Protein AF-A0A2P4T7W4-F1 (afdb_monomer)

Nearest PDB structures (foldseek):
  5oen-assembly1_B  TM=4.695E-01  e=1.947E-02  Mus musculus
  3nkx-assembly1_B  TM=3.590E-01  e=3.556E-01  Homo sapiens
  5m35-assembly1_B  TM=3.253E-01  e=5.672E-01  Homo sapiens
  8a1g-assembly1_C  TM=2.755E-01  e=5.279E+00  Homo sapiens

pLDDT: mean 84.87, std 16.45, range [44.62, 98.62]

Mean predicted aligned error: 8.22 Å

InterPro domains:
  IPR010439 MUN domain [PF06292] (2-143)
  IPR010439 MUN domain [PF06292] (144-184)
  IPR033227 Calcium-dependent secretion activator [PTHR12166] (1-184)

Organism: Bambusicola thoracicus (NCBI:txid9083)

Secondary structure (DSSP, 8-state):
-HHHHHHHHHTS-SSTT----HHHHHHHHHHHHHHHHHHHHHTT--STTHHHHHHHHHHHHHHHHHHHHHHHHHHHHHHHHHHHHHGGGSTTSHHHHHHHHHHHHHTTTS----TTHHHHHHHHHHHHHHHHHHHHH-S-HHHHHHHHHHHHHHHHHHHHHHHHTTTTSPPPHHHHHHHHHH--

Solvent-accessible surface area (backbone atoms only — not comparable to full-atom values): 10454 Å² total; per-residue (Å²): 110,66,67,61,51,51,58,54,57,69,76,48,66,65,46,53,83,40,70,78,53,68,65,57,35,50,56,49,38,55,48,52,51,49,39,60,52,51,60,55,56,61,76,74,60,97,59,89,60,56,65,60,52,56,53,50,48,50,54,41,52,50,50,52,51,51,53,42,51,55,51,36,52,53,54,42,50,26,50,51,52,52,51,57,60,46,57,48,45,37,82,92,35,72,56,47,58,50,50,65,59,50,52,69,63,42,63,77,80,46,92,64,76,74,90,59,65,63,63,35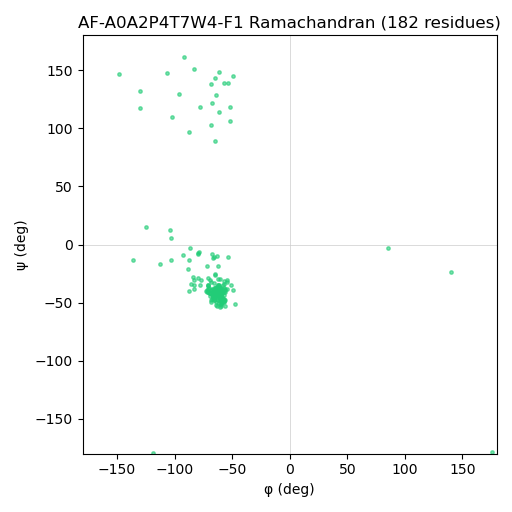,52,40,44,49,49,25,52,52,53,42,51,52,52,47,66,74,56,40,84,57,61,72,58,52,54,52,39,49,52,52,35,51,53,53,45,51,51,52,51,49,51,61,48,60,80,36,71,93,49,74,80,38,72,66,47,53,57,34,50,60,59,66,76,105

Foldseek 3Di:
DLVVLLVVLVPFDLALPTADDLVLLVVLQVLVVVLVVLVVVLVPDPDPCNVVSVVVNVVSVVSSVVSLVSVLVSLLSHLVVLLVVQCCCWPPHPVVVVCVPVVVVPVVPDPPDPPAPVSLVSSVSSVVNRLVCNVVRHDDVVSSVVSVVSNLVSSVVVVVVSVVVDVVTDRDPRSVVSVVSNND

Structure (mmCIF, N/CA/C/O backbone):
data_AF-A0A2P4T7W4-F1
#
_entry.id   AF-A0A2P4T7W4-F1
#
loop_
_atom_site.group_PDB
_atom_site.id
_atom_site.type_symbol
_atom_site.label_atom_id
_atom_site.label_alt_id
_atom_site.label_comp_id
_atom_site.label_asym_id
_atom_site.label_entity_id
_atom_site.label_seq_id
_atom_site.pdbx_PDB_ins_code
_atom_site.Cartn_x
_atom_site.Cartn_y
_atom_site.Cartn_z
_atom_site.occupancy
_atom_site.B_iso_or_equiv
_atom_site.auth_seq_id
_atom_site.auth_comp_id
_atom_site.auth_asym_id
_atom_site.auth_atom_id
_atom_site.pdbx_PDB_model_num
ATOM 1 N N . THR A 1 1 ? -14.752 -9.783 12.654 1.00 80.75 1 THR A N 1
ATOM 2 C CA . THR A 1 1 ? -14.550 -8.632 11.743 1.00 80.75 1 THR A CA 1
ATOM 3 C C . THR A 1 1 ? -13.356 -8.798 10.813 1.00 80.75 1 THR A C 1
ATOM 5 O O . THR A 1 1 ? -13.558 -8.725 9.607 1.00 80.75 1 THR A O 1
ATOM 8 N N . ARG A 1 2 ? -12.151 -9.113 11.316 1.00 90.00 2 ARG A N 1
ATOM 9 C CA . ARG A 1 2 ? -10.930 -9.305 10.501 1.00 90.00 2 ARG A CA 1
ATOM 10 C C . ARG A 1 2 ? -11.086 -10.205 9.269 1.00 90.00 2 ARG A C 1
ATOM 12 O O . ARG A 1 2 ? -10.744 -9.796 8.170 1.00 90.00 2 ARG A O 1
ATOM 19 N N . ILE A 1 3 ? -11.641 -11.409 9.428 1.00 91.38 3 ILE A N 1
ATOM 20 C CA . ILE A 1 3 ? -11.805 -12.360 8.310 1.00 91.38 3 ILE A CA 1
ATOM 21 C C . ILE A 1 3 ? -12.684 -11.759 7.201 1.00 91.38 3 ILE A C 1
ATOM 23 O O . ILE A 1 3 ? -12.376 -11.878 6.020 1.00 91.38 3 ILE A O 1
ATOM 27 N N . ALA A 1 4 ? -13.761 -11.060 7.570 1.00 91.25 4 ALA A N 1
ATOM 28 C CA . ALA A 1 4 ? -14.630 -10.396 6.601 1.00 91.25 4 ALA A CA 1
ATOM 29 C C . ALA A 1 4 ? -13.908 -9.247 5.876 1.00 91.25 4 ALA A C 1
ATOM 31 O O . ALA A 1 4 ? -14.099 -9.073 4.671 1.00 91.25 4 ALA A O 1
ATOM 32 N N . PHE A 1 5 ? -13.062 -8.500 6.591 1.00 93.56 5 PHE A N 1
ATOM 33 C CA . PHE A 1 5 ? -12.204 -7.462 6.021 1.00 93.56 5 PHE A CA 1
ATOM 34 C C . PHE A 1 5 ? -11.226 -8.047 4.994 1.00 93.56 5 PHE A C 1
ATOM 36 O O . PHE A 1 5 ? -11.181 -7.590 3.852 1.00 93.56 5 PHE A O 1
ATOM 43 N N . GLU A 1 6 ? -10.520 -9.116 5.365 1.00 94.12 6 GLU A N 1
ATOM 44 C CA . GLU A 1 6 ? -9.570 -9.822 4.504 1.00 94.12 6 GLU A CA 1
ATOM 45 C C . GLU A 1 6 ? -10.241 -10.363 3.234 1.00 94.12 6 GLU A C 1
ATOM 47 O O . GLU A 1 6 ? -9.829 -10.040 2.118 1.00 94.12 6 GLU A O 1
ATOM 52 N N . VAL A 1 7 ? -11.338 -11.113 3.385 1.00 94.31 7 VAL A N 1
ATOM 53 C CA . VAL A 1 7 ? -12.110 -11.663 2.258 1.00 94.31 7 VAL A CA 1
ATOM 54 C C . VAL A 1 7 ? -12.586 -10.552 1.324 1.00 94.31 7 VAL A C 1
ATOM 56 O O . VAL A 1 7 ? -12.608 -10.721 0.102 1.00 94.31 7 VAL A O 1
ATOM 59 N N . LYS A 1 8 ? -12.972 -9.397 1.874 1.00 93.12 8 LYS A N 1
ATOM 60 C CA . LYS A 1 8 ? -13.424 -8.271 1.061 1.00 93.12 8 LYS A CA 1
ATOM 61 C C . LYS A 1 8 ? -12.275 -7.628 0.291 1.00 93.12 8 LYS A C 1
ATOM 63 O O . LYS A 1 8 ? -12.454 -7.347 -0.892 1.00 93.12 8 LYS A O 1
ATOM 68 N N . LEU A 1 9 ? -11.097 -7.472 0.896 1.00 93.62 9 LEU A N 1
ATOM 69 C CA . LEU A 1 9 ? -9.898 -7.002 0.194 1.00 93.62 9 LEU A CA 1
ATOM 70 C C . LEU A 1 9 ? -9.454 -7.962 -0.914 1.00 93.62 9 LEU A C 1
ATOM 72 O O . LEU A 1 9 ? -9.087 -7.513 -2.003 1.00 93.62 9 LEU A O 1
ATOM 76 N N . GLN A 1 10 ? -9.533 -9.274 -0.694 1.00 92.62 10 GLN A N 1
ATOM 77 C CA . GLN A 1 10 ? -9.136 -10.269 -1.696 1.00 92.62 10 GLN A CA 1
ATOM 78 C C . GLN A 1 10 ? -9.972 -10.199 -2.984 1.00 92.62 10 GLN A C 1
ATOM 80 O O . GLN A 1 10 ? -9.448 -10.477 -4.061 1.00 92.62 10 GLN A O 1
ATOM 85 N N . LYS A 1 11 ? -11.240 -9.774 -2.894 1.00 92.81 11 LYS A N 1
ATOM 86 C CA . LYS A 1 11 ? -12.166 -9.642 -4.037 1.00 92.81 11 LYS A CA 1
ATOM 87 C C . LYS A 1 11 ? -11.961 -8.379 -4.881 1.00 92.81 11 LYS A C 1
ATOM 89 O O . LYS A 1 11 ? -12.612 -8.222 -5.908 1.00 92.81 11 LYS A O 1
ATOM 94 N N . THR A 1 12 ? -11.103 -7.461 -4.446 1.00 93.94 12 THR A N 1
ATOM 95 C CA . THR A 1 12 ? -10.848 -6.196 -5.154 1.00 93.94 12 THR A CA 1
ATOM 96 C C . THR A 1 12 ? -9.679 -6.309 -6.135 1.00 93.94 12 THR A C 1
ATOM 98 O O . THR A 1 12 ? -8.816 -7.181 -5.991 1.00 93.94 12 THR A O 1
ATOM 101 N N . SER A 1 13 ? -9.609 -5.379 -7.093 1.00 93.06 13 SER A N 1
ATOM 102 C CA . SER A 1 13 ? -8.523 -5.272 -8.080 1.00 93.06 13 SER A CA 1
ATOM 103 C C . SER A 1 13 ? -7.128 -5.316 -7.442 1.00 93.06 13 SER A C 1
ATOM 105 O O . SER A 1 13 ? -6.934 -4.835 -6.327 1.00 93.06 13 SER A O 1
ATOM 107 N N . ARG A 1 14 ? -6.155 -5.924 -8.129 1.00 93.81 14 ARG A N 1
ATOM 108 C CA . ARG A 1 14 ? -4.732 -5.965 -7.726 1.00 93.81 14 ARG A CA 1
ATOM 109 C C . ARG A 1 14 ? -3.868 -4.996 -8.545 1.00 93.81 14 ARG A C 1
ATOM 111 O O . ARG A 1 14 ? -2.647 -5.092 -8.514 1.00 93.81 14 ARG A O 1
ATOM 118 N N . SER A 1 15 ? -4.493 -4.088 -9.286 1.00 95.19 15 SER A N 1
ATOM 119 C CA . SER A 1 15 ? -3.831 -3.084 -10.120 1.00 95.19 15 SER A CA 1
ATOM 120 C C . SER A 1 15 ? -4.176 -1.659 -9.672 1.00 95.19 15 SER A C 1
ATOM 122 O O . SER A 1 15 ? -4.882 -1.446 -8.690 1.00 95.19 15 SER A O 1
ATOM 124 N N . THR A 1 16 ? -3.634 -0.661 -10.369 1.00 96.50 16 THR A N 1
ATOM 125 C CA . THR A 1 16 ? -3.738 0.775 -10.041 1.00 96.50 16 THR A CA 1
ATOM 126 C C . THR A 1 16 ? -5.155 1.358 -10.191 1.00 96.50 16 THR A C 1
ATOM 128 O O . THR A 1 16 ? -5.433 2.488 -9.794 1.00 96.50 16 THR A O 1
ATOM 131 N N . ASP A 1 17 ? -6.093 0.600 -10.749 1.00 94.94 17 ASP A N 1
ATOM 132 C CA . ASP A 1 17 ? -7.528 0.896 -10.728 1.00 94.94 17 ASP A CA 1
ATOM 133 C C . ASP A 1 17 ? -8.196 0.532 -9.391 1.00 94.94 17 ASP A C 1
ATOM 135 O O . ASP A 1 17 ? -9.353 0.887 -9.184 1.00 94.94 17 ASP A O 1
ATOM 139 N N . PHE A 1 18 ? -7.487 -0.121 -8.459 1.00 97.06 18 PHE A N 1
ATOM 140 C CA . PHE A 1 18 ? -7.997 -0.385 -7.116 1.00 97.06 18 PHE A CA 1
ATOM 141 C C . PHE A 1 18 ? -8.480 0.905 -6.438 1.00 97.06 18 PHE A C 1
ATOM 143 O O . PHE A 1 18 ? -7.851 1.965 -6.512 1.00 97.06 18 PHE A O 1
ATOM 150 N N . ARG A 1 19 ? -9.611 0.793 -5.744 1.00 96.56 19 ARG A N 1
ATOM 151 C CA . ARG A 1 19 ? -10.218 1.851 -4.938 1.00 96.56 19 ARG A CA 1
ATOM 152 C C . ARG A 1 19 ? -10.531 1.273 -3.569 1.00 96.56 19 ARG A C 1
ATOM 154 O O . ARG A 1 19 ? -11.112 0.188 -3.502 1.00 96.56 19 ARG A O 1
ATOM 161 N N . VAL A 1 20 ? -10.154 1.981 -2.502 1.00 97.50 20 VAL A N 1
ATOM 162 C CA . VAL A 1 20 ? -10.458 1.568 -1.125 1.00 97.50 20 VAL A CA 1
ATOM 163 C C . VAL A 1 20 ? -11.984 1.520 -0.971 1.00 97.50 20 VAL A C 1
ATOM 165 O O . VAL A 1 20 ? -12.637 2.557 -1.085 1.00 97.50 20 VAL A O 1
ATOM 168 N N . PRO A 1 21 ? -12.599 0.342 -0.752 1.00 96.12 21 PRO A N 1
ATOM 169 C CA . PRO A 1 21 ? -14.049 0.265 -0.634 1.00 96.12 21 PRO A CA 1
ATOM 170 C C . PRO A 1 21 ? -14.526 0.959 0.644 1.00 96.12 21 PRO A C 1
ATOM 172 O O . PRO A 1 21 ? -13.984 0.689 1.711 1.00 96.12 21 PRO A O 1
ATOM 175 N N . GLN A 1 22 ? -15.616 1.729 0.585 1.00 95.06 22 GLN A N 1
ATOM 176 C CA . GLN A 1 22 ? -16.199 2.394 1.765 1.00 95.06 22 GLN A CA 1
ATOM 177 C C . GLN A 1 22 ? -16.390 1.443 2.954 1.00 95.06 22 GLN A C 1
ATOM 179 O O . GLN A 1 22 ? -16.130 1.783 4.101 1.00 95.06 22 GLN A O 1
ATOM 184 N N . SER A 1 23 ? -16.808 0.209 2.681 1.00 93.88 23 SER A N 1
ATOM 185 C CA . SER A 1 23 ? -17.003 -0.801 3.719 1.00 93.88 23 SER A CA 1
ATOM 186 C C . SER A 1 23 ? -15.725 -1.233 4.437 1.00 93.88 23 SER A C 1
ATOM 188 O O . SER A 1 23 ? -15.821 -1.713 5.556 1.00 93.88 23 SER A O 1
ATOM 190 N N . ILE A 1 24 ? -14.557 -1.130 3.792 1.00 95.44 24 ILE A N 1
ATOM 191 C CA . ILE A 1 24 ? -13.260 -1.388 4.436 1.00 95.44 24 ILE A CA 1
ATOM 192 C C . ILE A 1 24 ? -13.025 -0.306 5.494 1.00 95.44 24 ILE A C 1
ATOM 194 O O . ILE A 1 24 ? -12.743 -0.650 6.638 1.00 95.44 24 ILE A O 1
ATOM 198 N N . CYS A 1 25 ? -13.269 0.966 5.158 1.00 96.50 25 CYS A N 1
ATOM 199 C CA . CYS A 1 25 ? -13.222 2.079 6.112 1.00 96.50 25 CYS A CA 1
ATOM 200 C C . CYS A 1 25 ? -14.250 1.906 7.240 1.00 96.50 25 CYS A C 1
ATOM 202 O O . CYS A 1 25 ? -13.907 2.032 8.407 1.00 96.50 25 CYS A O 1
ATOM 204 N N . THR A 1 26 ? -15.493 1.527 6.921 1.00 95.94 26 THR A N 1
ATOM 205 C CA . THR A 1 26 ? -16.523 1.273 7.942 1.00 95.94 26 THR A CA 1
ATOM 206 C C . THR A 1 26 ? -16.127 0.144 8.893 1.00 95.94 26 THR A C 1
ATOM 208 O O . THR A 1 26 ? -16.266 0.294 10.099 1.00 95.94 26 THR A O 1
ATOM 211 N N . MET A 1 27 ? -15.616 -0.981 8.378 1.00 94.88 27 MET A N 1
ATOM 212 C CA . MET A 1 27 ? -15.133 -2.078 9.227 1.00 94.88 27 MET A CA 1
ATOM 213 C C . MET A 1 27 ? -13.989 -1.624 10.135 1.00 94.88 27 MET A C 1
ATOM 215 O O . MET A 1 27 ? -13.929 -2.058 11.280 1.00 94.88 27 MET A O 1
ATOM 219 N N . PHE A 1 28 ? -13.101 -0.765 9.627 1.00 93.75 28 PHE A N 1
ATOM 220 C CA . PHE A 1 28 ? -12.007 -0.183 10.396 1.00 93.75 28 PHE A CA 1
ATOM 221 C C . PHE A 1 28 ? -12.529 0.691 11.541 1.00 93.75 28 PHE A C 1
ATOM 223 O O . PHE A 1 28 ? -12.210 0.426 12.696 1.00 93.75 28 PHE A O 1
ATOM 230 N N . ASN A 1 29 ? -13.411 1.648 11.239 1.00 94.88 29 ASN A N 1
ATOM 231 C CA . ASN A 1 29 ? -14.006 2.532 12.244 1.00 94.88 29 ASN A CA 1
ATOM 232 C C . ASN A 1 29 ? -14.765 1.753 13.315 1.00 94.88 29 ASN A C 1
ATOM 234 O O . ASN A 1 29 ? -14.586 2.032 14.486 1.00 94.88 29 ASN A O 1
ATOM 238 N N . VAL A 1 30 ? -15.525 0.715 12.950 1.00 94.25 30 VAL A N 1
ATOM 239 C CA . VAL A 1 30 ? -16.230 -0.125 13.936 1.00 94.25 30 VAL A CA 1
ATOM 240 C C . VAL A 1 30 ? -15.266 -0.752 14.948 1.00 94.25 30 VAL A C 1
ATOM 242 O O . VAL A 1 30 ? -15.586 -0.823 16.131 1.00 94.25 30 VAL A O 1
ATOM 245 N N . MET A 1 31 ? -14.088 -1.209 14.510 1.00 91.75 31 MET A N 1
ATOM 246 C CA . MET A 1 31 ? -13.093 -1.774 15.429 1.00 91.75 31 MET A CA 1
ATOM 247 C C . MET A 1 31 ? -12.468 -0.705 16.326 1.00 91.75 31 MET A C 1
ATOM 249 O O . MET A 1 31 ? -12.220 -0.944 17.503 1.00 91.75 31 MET A O 1
ATOM 253 N N . VAL A 1 32 ? -12.234 0.477 15.772 1.00 88.81 32 VAL A N 1
ATOM 254 C CA . VAL A 1 32 ? -11.669 1.615 16.491 1.00 88.81 32 VAL A CA 1
ATOM 255 C C . VAL A 1 32 ? -12.655 2.183 17.521 1.00 88.81 32 VAL A C 1
ATOM 257 O O . VAL A 1 32 ? -12.287 2.390 18.676 1.00 88.81 32 VAL A O 1
ATOM 260 N N . ASP A 1 33 ? -13.924 2.333 17.149 1.00 90.25 33 ASP A N 1
ATOM 261 C CA . ASP A 1 33 ? -15.005 2.765 18.035 1.00 90.25 33 ASP A CA 1
ATOM 262 C C . ASP A 1 33 ? -15.205 1.759 19.177 1.00 90.25 33 ASP A C 1
ATOM 264 O O . ASP A 1 33 ? -15.404 2.153 20.327 1.00 90.25 33 ASP A O 1
ATOM 268 N N . ALA A 1 34 ? -15.092 0.455 18.889 1.00 88.19 34 ALA A N 1
ATOM 269 C CA . ALA A 1 34 ? -15.152 -0.587 19.912 1.00 88.19 34 ALA A CA 1
ATOM 270 C C . ALA A 1 34 ? -14.045 -0.421 20.967 1.00 88.19 34 ALA A C 1
ATOM 272 O O . ALA A 1 34 ? -14.309 -0.610 22.154 1.00 88.19 34 ALA A O 1
ATOM 273 N N . LYS A 1 35 ? -12.836 -0.001 20.564 1.00 83.00 35 LYS A N 1
ATOM 274 C CA . LYS A 1 35 ? -11.742 0.315 21.497 1.00 83.00 35 LYS A CA 1
ATOM 275 C C . LYS A 1 35 ? -12.103 1.498 22.391 1.00 83.00 35 LYS A C 1
ATOM 277 O O . LYS A 1 35 ? -12.026 1.392 23.611 1.00 83.00 35 LYS A O 1
ATOM 282 N N . ALA A 1 36 ? -12.536 2.609 21.792 1.00 82.38 36 ALA A N 1
ATOM 283 C CA . ALA A 1 36 ? -12.892 3.819 22.533 1.00 82.38 36 ALA A CA 1
ATOM 284 C C . ALA A 1 36 ? -14.022 3.563 23.547 1.00 82.38 36 ALA A C 1
ATOM 286 O O . ALA A 1 36 ? -13.995 4.070 24.671 1.00 82.38 36 ALA A O 1
ATOM 287 N N . GLN A 1 37 ? -15.004 2.739 23.171 1.00 82.81 37 GLN A N 1
ATOM 288 C CA . GLN A 1 37 ? -16.099 2.340 24.053 1.00 82.81 37 GLN A CA 1
ATOM 289 C C . GLN A 1 37 ? -15.635 1.410 25.177 1.00 82.81 37 GLN A C 1
ATOM 291 O O . GLN A 1 37 ? -16.042 1.607 26.322 1.00 82.81 37 GLN A O 1
ATOM 296 N N . SER A 1 38 ? -14.766 0.443 24.876 1.00 78.44 38 SER A N 1
ATOM 297 C CA . SER A 1 38 ? -14.215 -0.484 25.869 1.00 78.44 38 SER A CA 1
ATOM 298 C C . SER A 1 38 ? -13.425 0.261 26.953 1.00 78.44 38 SER A C 1
ATOM 300 O O . SER A 1 38 ? -13.722 0.113 28.136 1.00 78.44 38 SER A O 1
ATOM 302 N N . THR A 1 39 ? -12.548 1.199 26.573 1.00 71.75 39 THR A N 1
ATOM 303 C CA . THR A 1 39 ? -11.796 2.027 27.535 1.00 71.75 39 THR A CA 1
ATOM 304 C C . THR A 1 39 ? -12.702 2.899 28.416 1.00 71.75 39 THR A C 1
ATOM 306 O O . THR A 1 39 ? -12.413 3.109 29.595 1.00 71.75 39 THR A O 1
ATOM 309 N N . LYS A 1 40 ? -13.825 3.404 27.882 1.00 71.25 40 LYS A N 1
ATOM 310 C CA . LYS A 1 40 ? -14.790 4.196 28.664 1.00 71.25 40 LYS A CA 1
ATOM 311 C C . LYS A 1 40 ? -15.481 3.356 29.742 1.00 71.25 40 LYS A C 1
ATOM 313 O O . LYS A 1 40 ? -15.629 3.838 30.864 1.00 71.25 40 LYS A O 1
ATOM 318 N N . LEU A 1 41 ? -15.862 2.117 29.424 1.00 66.12 41 LEU A N 1
ATOM 319 C CA . LEU A 1 41 ? -16.456 1.182 30.388 1.00 66.12 41 LEU A CA 1
ATOM 320 C C . LEU A 1 41 ? -15.485 0.865 31.540 1.00 66.12 41 LEU A C 1
ATOM 322 O O . LEU A 1 41 ? -15.900 0.891 32.695 1.00 66.12 41 LEU A O 1
ATOM 326 N N . CYS A 1 42 ? -14.183 0.722 31.260 1.00 59.97 42 CYS A N 1
ATOM 327 C CA . CYS A 1 42 ? -13.147 0.498 32.282 1.00 59.97 42 CYS A CA 1
ATOM 328 C C . CYS A 1 42 ? -13.087 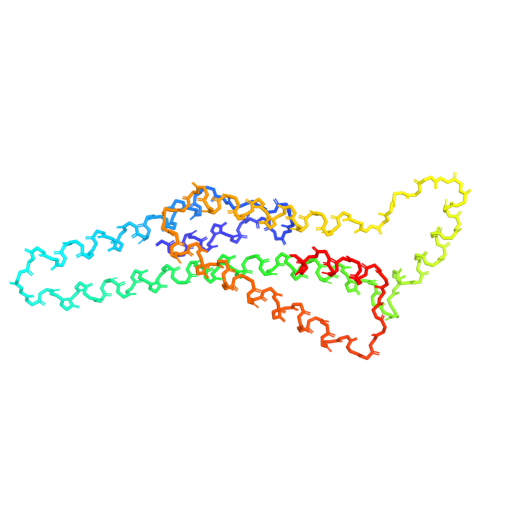1.595 33.358 1.00 59.97 42 CYS A C 1
ATOM 330 O O . CYS A 1 42 ? -12.727 1.329 34.499 1.00 59.97 42 CYS A O 1
ATOM 332 N N . SER A 1 43 ? -13.410 2.843 33.005 1.00 59.53 43 SER A N 1
ATOM 333 C CA . SER A 1 43 ? -13.337 3.984 33.931 1.00 59.53 43 SER A CA 1
ATOM 334 C C . SER A 1 43 ? -14.519 4.098 34.901 1.00 59.53 43 SER A C 1
ATOM 336 O O . SER A 1 43 ? -14.487 4.939 35.799 1.00 59.53 43 SER A O 1
ATOM 338 N N . MET A 1 44 ? -15.564 3.283 34.723 1.00 60.97 44 MET A N 1
ATOM 339 C CA . MET A 1 44 ? -16.819 3.406 35.469 1.00 60.97 44 MET A CA 1
ATOM 340 C C . MET A 1 44 ? -16.976 2.367 36.592 1.00 60.97 44 MET A C 1
ATOM 342 O O . MET A 1 44 ? -17.836 2.559 37.450 1.00 60.97 44 MET A O 1
ATOM 346 N N . GLU A 1 45 ? -16.153 1.312 36.650 1.00 57.03 45 GLU A N 1
ATOM 347 C CA . GLU A 1 45 ? -16.406 0.153 37.523 1.00 57.03 45 GLU A CA 1
ATOM 348 C C . GLU A 1 45 ? -15.188 -0.233 38.378 1.0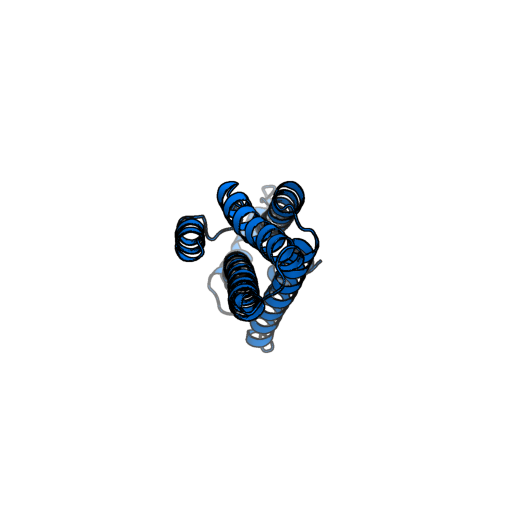0 57.03 45 GLU A C 1
ATOM 350 O O . GLU A 1 45 ? -14.145 -0.622 37.870 1.00 57.03 45 GLU A O 1
ATOM 355 N N . MET A 1 46 ? -15.307 -0.148 39.710 1.00 52.69 46 MET A N 1
ATOM 356 C CA . MET A 1 46 ? -14.259 -0.540 40.664 1.00 52.69 46 MET A CA 1
ATOM 357 C C . MET A 1 46 ? -14.350 -2.037 41.031 1.00 52.69 46 MET A C 1
ATOM 359 O O . MET A 1 46 ? -15.095 -2.403 41.936 1.00 52.69 46 MET A O 1
ATOM 363 N N . GLY A 1 47 ? -13.569 -2.912 40.376 1.00 64.38 47 GLY A N 1
ATOM 364 C CA . GLY A 1 47 ? -13.513 -4.348 40.719 1.00 64.38 47 GLY A CA 1
ATOM 365 C C . GLY A 1 47 ? -12.644 -5.240 39.811 1.00 64.38 47 GLY A C 1
ATOM 366 O O . GLY A 1 47 ? -12.022 -4.757 38.868 1.00 64.38 47 GLY A O 1
ATOM 367 N N . GLN A 1 48 ? -12.615 -6.556 40.100 1.00 55.56 48 GLN A N 1
ATOM 368 C CA . GLN A 1 48 ? -11.837 -7.625 39.423 1.00 55.56 48 GLN A CA 1
ATOM 369 C C . GLN A 1 48 ? -12.033 -7.725 37.889 1.00 55.56 48 GLN A C 1
ATOM 371 O O . GLN A 1 48 ? -11.261 -8.411 37.219 1.00 55.56 48 GLN A O 1
ATOM 376 N N . GLU A 1 49 ? -13.017 -7.030 37.316 1.00 54.22 49 GLU A N 1
ATOM 377 C CA . GLU A 1 49 ? -13.314 -7.009 35.875 1.00 54.22 49 GLU A CA 1
ATOM 378 C C . GLU A 1 49 ? -12.275 -6.242 35.037 1.00 54.22 49 GLU A C 1
ATOM 380 O O . GLU A 1 49 ? -12.123 -6.529 33.848 1.00 54.22 49 GLU A O 1
ATOM 385 N N . HIS A 1 50 ? -11.458 -5.373 35.649 1.00 59.59 50 HIS A N 1
ATOM 386 C CA . HIS A 1 50 ? -10.377 -4.641 34.966 1.00 59.59 50 HIS A CA 1
ATOM 387 C C . HIS A 1 50 ? -9.434 -5.548 34.151 1.00 59.59 50 HIS A C 1
ATOM 389 O O . HIS A 1 50 ? -8.959 -5.153 33.086 1.00 59.59 50 HIS A O 1
ATOM 395 N N . GLN A 1 51 ? -9.169 -6.776 34.619 1.00 59.06 51 GLN A N 1
ATOM 396 C CA . GLN A 1 51 ? -8.278 -7.711 33.924 1.00 59.06 51 GLN A CA 1
ATOM 397 C C . GLN A 1 51 ? -8.892 -8.259 32.622 1.00 59.06 51 GLN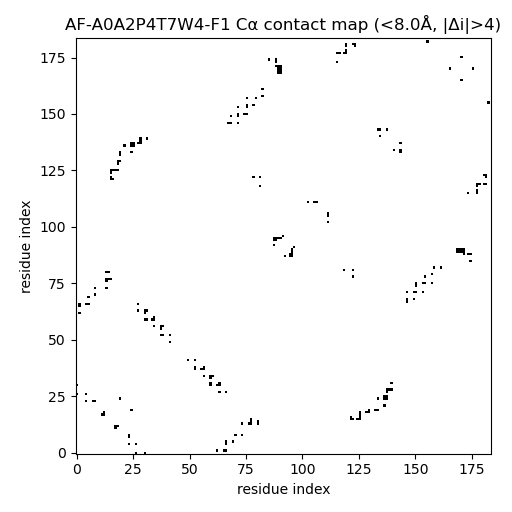 A C 1
ATOM 399 O O . GLN A 1 51 ? -8.174 -8.456 31.641 1.00 59.06 51 GLN A O 1
ATOM 404 N N . TYR A 1 52 ? -10.210 -8.483 32.585 1.00 58.12 52 TYR A N 1
ATOM 405 C CA . TYR A 1 52 ? -10.907 -8.931 31.376 1.00 58.12 52 TYR A CA 1
ATOM 406 C C . TYR A 1 52 ? -11.004 -7.810 30.343 1.00 58.12 52 TYR A C 1
ATOM 408 O O . TYR A 1 52 ? -10.788 -8.056 29.156 1.00 58.12 52 TYR A O 1
ATOM 416 N N . HIS A 1 53 ? -11.246 -6.579 30.792 1.00 64.06 53 HIS A N 1
ATOM 417 C CA . HIS A 1 53 ? -11.306 -5.429 29.898 1.00 64.06 53 HIS A CA 1
ATOM 418 C C . HIS A 1 53 ? -9.945 -5.068 29.291 1.00 64.06 53 HIS A C 1
ATOM 420 O O . HIS A 1 53 ? -9.872 -4.842 28.086 1.00 64.06 53 HIS A O 1
ATOM 426 N N . SER A 1 54 ? -8.852 -5.146 30.063 1.00 73.19 54 SER A N 1
ATOM 427 C CA . SER A 1 54 ? -7.488 -4.984 29.526 1.00 73.19 54 SER A CA 1
ATOM 428 C C . SER A 1 54 ? -7.193 -5.980 28.398 1.00 73.19 54 SER A C 1
ATOM 430 O O . SER A 1 54 ? -6.575 -5.629 27.397 1.00 73.19 54 SER A O 1
ATOM 432 N N . LYS A 1 55 ? -7.679 -7.221 28.523 1.00 78.31 55 LYS A N 1
ATOM 433 C CA . LYS A 1 55 ? -7.507 -8.258 27.498 1.00 78.31 55 LYS A CA 1
ATOM 434 C C . LYS A 1 55 ? -8.350 -7.992 26.246 1.00 78.31 55 LYS A C 1
ATOM 436 O O . LYS A 1 55 ? -7.917 -8.305 25.142 1.00 78.31 55 LYS A O 1
ATOM 441 N N . ILE A 1 56 ? -9.550 -7.431 26.396 1.00 82.50 56 ILE A N 1
ATOM 442 C CA . ILE A 1 56 ? -10.397 -7.036 25.261 1.00 82.50 56 ILE A CA 1
ATOM 443 C C . ILE A 1 56 ? -9.756 -5.868 24.502 1.00 82.50 56 ILE A C 1
ATOM 445 O O . ILE A 1 56 ? -9.693 -5.914 23.275 1.00 82.50 56 ILE A O 1
ATOM 449 N N . ASP A 1 57 ? -9.226 -4.874 25.215 1.00 82.50 57 ASP A N 1
ATOM 450 C CA . ASP A 1 57 ? -8.537 -3.727 24.616 1.00 82.50 57 ASP A CA 1
ATOM 451 C C . ASP A 1 57 ? -7.307 -4.161 23.807 1.00 82.50 57 ASP A C 1
ATOM 453 O O . ASP A 1 57 ? -7.123 -3.712 22.672 1.00 82.50 57 ASP A O 1
ATOM 457 N N . GLU A 1 58 ? -6.504 -5.086 24.345 1.00 86.94 58 GLU A N 1
ATOM 458 C CA . GLU A 1 58 ? -5.370 -5.688 23.634 1.00 86.94 58 GLU A CA 1
ATOM 459 C C . GLU A 1 58 ? -5.814 -6.415 22.358 1.00 86.94 58 GLU A C 1
ATOM 461 O O . GLU A 1 58 ? -5.256 -6.169 21.288 1.00 86.94 58 GLU A O 1
ATOM 466 N N . LEU A 1 59 ? -6.862 -7.244 22.433 1.00 88.81 59 LEU A N 1
ATOM 467 C CA . LEU A 1 59 ? -7.382 -7.980 21.274 1.00 88.81 59 LEU A CA 1
ATOM 468 C C . LEU A 1 59 ? -7.943 -7.053 20.186 1.00 88.81 59 LEU A C 1
ATOM 470 O O . LEU A 1 59 ? -7.788 -7.327 18.990 1.00 88.81 59 LEU A O 1
ATOM 474 N N . ILE A 1 60 ? -8.605 -5.958 20.569 1.00 88.25 60 ILE A N 1
ATOM 475 C CA . ILE A 1 60 ? -9.108 -4.961 19.617 1.00 88.25 60 ILE A CA 1
ATOM 476 C C . ILE A 1 60 ? -7.935 -4.238 18.952 1.00 88.25 60 ILE A C 1
ATOM 478 O O . ILE A 1 60 ? -7.912 -4.124 17.725 1.00 88.25 60 ILE A O 1
ATOM 482 N N . GLU A 1 61 ? -6.946 -3.798 19.732 1.00 90.75 61 GLU A N 1
ATOM 483 C CA . GLU A 1 61 ? -5.740 -3.148 19.216 1.00 90.75 61 GLU A CA 1
ATOM 484 C C . GLU A 1 61 ? -4.976 -4.067 18.252 1.00 90.75 61 GLU A C 1
ATOM 486 O O . GLU A 1 61 ? -4.591 -3.636 17.166 1.00 90.75 61 GLU A O 1
ATOM 491 N N . GLU A 1 62 ? -4.788 -5.342 18.597 1.00 93.50 62 GLU A N 1
ATOM 492 C CA . GLU A 1 62 ? -4.189 -6.340 17.702 1.00 93.50 62 GLU A CA 1
ATOM 493 C C . GLU A 1 62 ? -5.001 -6.515 16.419 1.00 93.50 62 GLU A C 1
ATOM 495 O O . GLU A 1 62 ? -4.440 -6.493 15.324 1.00 93.50 62 GLU A O 1
ATOM 500 N N . THR A 1 63 ? -6.329 -6.584 16.521 1.00 93.94 63 THR A N 1
ATOM 501 C CA . THR A 1 63 ? -7.193 -6.709 15.341 1.00 93.94 63 THR A CA 1
ATOM 502 C C . THR A 1 63 ? -7.066 -5.497 14.413 1.00 93.94 63 THR A C 1
ATOM 504 O O . THR A 1 63 ? -7.002 -5.660 13.192 1.00 93.94 63 THR A O 1
ATOM 507 N N . VAL A 1 64 ? -7.009 -4.277 14.961 1.00 93.69 64 VAL A N 1
ATOM 508 C CA . VAL A 1 64 ? -6.809 -3.054 14.167 1.00 93.69 64 VAL A CA 1
ATOM 509 C C . VAL A 1 64 ? -5.431 -3.066 13.502 1.00 93.69 64 VAL A C 1
ATOM 511 O O . VAL A 1 64 ? -5.335 -2.785 12.306 1.00 93.69 64 VAL A O 1
ATOM 514 N N . LYS A 1 65 ? -4.374 -3.464 14.226 1.00 95.56 65 LYS A N 1
ATOM 515 C CA . LYS A 1 65 ? -3.024 -3.636 13.657 1.00 95.56 65 LYS A CA 1
ATOM 516 C C . LYS A 1 65 ? -3.029 -4.603 12.478 1.00 95.56 65 LYS A C 1
ATOM 518 O O . LYS A 1 65 ? -2.502 -4.269 11.422 1.00 95.56 65 LYS A O 1
ATOM 523 N N . GLU A 1 66 ? -3.660 -5.762 12.627 1.00 96.69 66 GLU A N 1
ATOM 524 C CA . GLU A 1 66 ? -3.755 -6.757 11.558 1.00 96.69 66 GLU A CA 1
ATOM 525 C C . GLU A 1 66 ? -4.535 -6.227 10.346 1.00 96.69 66 GLU A C 1
ATOM 527 O O . GLU A 1 66 ? -4.155 -6.482 9.204 1.00 96.69 66 GLU A O 1
ATOM 532 N N . MET A 1 67 ? -5.598 -5.445 10.560 1.00 96.88 67 MET A N 1
ATOM 533 C CA . MET A 1 67 ? -6.335 -4.797 9.469 1.00 96.88 67 MET A CA 1
ATOM 534 C C . MET A 1 67 ? -5.479 -3.770 8.719 1.00 96.88 67 MET A C 1
ATOM 536 O O . MET A 1 67 ? -5.538 -3.730 7.487 1.00 96.88 67 MET A O 1
ATOM 540 N N . ILE A 1 68 ? -4.649 -2.991 9.427 1.00 97.56 68 ILE A N 1
ATOM 541 C CA . ILE A 1 68 ? -3.646 -2.113 8.802 1.00 97.56 68 ILE A CA 1
ATOM 542 C C . ILE A 1 68 ? -2.684 -2.956 7.964 1.00 97.56 68 ILE A C 1
ATOM 544 O O . ILE A 1 68 ? -2.518 -2.682 6.778 1.00 97.56 68 ILE A O 1
ATOM 548 N N . THR A 1 69 ? -2.105 -4.013 8.538 1.00 98.12 69 THR A N 1
ATOM 549 C CA . THR A 1 69 ? -1.153 -4.888 7.839 1.00 98.12 69 THR A CA 1
ATOM 550 C C . THR A 1 69 ? -1.751 -5.487 6.565 1.00 98.12 69 THR A C 1
ATOM 552 O O . THR A 1 69 ? -1.105 -5.472 5.520 1.00 98.12 69 THR A O 1
ATOM 555 N N . LEU A 1 70 ? -3.001 -5.957 6.606 1.00 98.12 70 LEU A N 1
ATOM 556 C CA . LEU A 1 70 ? -3.693 -6.506 5.436 1.00 98.12 70 LEU A CA 1
ATOM 557 C C . LEU A 1 70 ? -3.918 -5.458 4.336 1.00 98.12 70 LEU A C 1
ATOM 559 O O . LEU A 1 70 ? -3.781 -5.762 3.149 1.00 98.12 70 LEU A O 1
ATOM 563 N N . LEU A 1 71 ? -4.264 -4.226 4.713 1.00 98.06 71 LEU A N 1
ATOM 564 C CA . LEU A 1 71 ? -4.477 -3.144 3.755 1.00 98.06 71 LEU A CA 1
ATOM 565 C C . LEU A 1 71 ? -3.153 -2.644 3.158 1.00 98.06 71 LEU A C 1
ATOM 567 O O . LEU A 1 71 ? -3.064 -2.447 1.947 1.00 98.06 71 LEU A O 1
ATOM 571 N N . VAL A 1 72 ? -2.103 -2.533 3.973 1.00 98.62 72 VAL A N 1
ATOM 572 C CA . VAL A 1 72 ? -0.741 -2.232 3.511 1.00 98.62 72 VAL A CA 1
ATOM 573 C C . VAL A 1 72 ? -0.254 -3.311 2.545 1.00 98.62 72 VAL A C 1
ATOM 575 O O . VAL A 1 72 ? 0.197 -2.981 1.451 1.00 98.62 72 VAL A O 1
ATOM 578 N N . ALA A 1 73 ? -0.421 -4.594 2.881 1.00 98.31 73 ALA A N 1
ATOM 579 C CA . ALA A 1 73 ? -0.059 -5.702 1.999 1.00 98.31 73 ALA A CA 1
ATOM 580 C C . ALA A 1 73 ? -0.785 -5.612 0.648 1.00 98.31 73 ALA A C 1
ATOM 582 O O . ALA A 1 73 ? -0.176 -5.798 -0.406 1.00 98.31 73 ALA A O 1
ATOM 583 N N . LYS A 1 74 ? -2.072 -5.240 0.655 1.00 98.19 74 LYS A N 1
ATOM 584 C CA . LYS A 1 74 ? -2.838 -5.006 -0.574 1.00 98.19 74 LYS A CA 1
ATOM 585 C C . LYS A 1 74 ? -2.224 -3.903 -1.440 1.00 98.19 74 LYS A C 1
ATOM 587 O O . LYS A 1 74 ? -2.149 -4.069 -2.658 1.00 98.19 74 LYS A O 1
ATOM 592 N N . PHE A 1 75 ? -1.806 -2.791 -0.838 1.00 98.56 75 PHE A N 1
ATOM 593 C CA . PHE A 1 75 ? -1.166 -1.693 -1.562 1.00 98.56 75 PHE A CA 1
ATOM 594 C C . PHE A 1 75 ? 0.211 -2.073 -2.103 1.00 98.56 75 PHE A C 1
ATOM 596 O O . PHE A 1 75 ? 0.537 -1.736 -3.242 1.00 98.56 75 PHE A O 1
ATOM 603 N N . VAL A 1 76 ? 0.984 -2.830 -1.327 1.00 98.38 76 VAL A N 1
ATOM 604 C CA . VAL A 1 76 ? 2.286 -3.353 -1.749 1.00 98.38 76 VAL A CA 1
ATOM 605 C C . VAL A 1 76 ? 2.140 -4.268 -2.965 1.00 98.38 76 VAL A C 1
ATOM 607 O O . VAL A 1 76 ? 2.858 -4.076 -3.940 1.00 98.38 76 VAL A O 1
ATOM 610 N N . THR A 1 77 ? 1.145 -5.162 -3.000 1.00 98.25 77 THR A N 1
ATOM 611 C CA . THR A 1 77 ? 0.880 -6.003 -4.185 1.00 98.25 77 THR A CA 1
ATOM 612 C C . THR A 1 77 ? 0.636 -5.184 -5.459 1.00 98.25 77 THR A C 1
ATOM 614 O O . THR A 1 77 ? 1.012 -5.597 -6.557 1.00 98.25 77 THR A O 1
ATOM 617 N N . ILE A 1 78 ? 0.018 -4.005 -5.342 1.00 98.44 78 ILE A N 1
ATOM 618 C CA . ILE A 1 78 ? -0.205 -3.116 -6.491 1.00 98.44 78 ILE A CA 1
ATOM 619 C C . ILE A 1 78 ? 1.126 -2.522 -6.977 1.00 98.44 78 ILE A C 1
ATOM 621 O O . ILE A 1 78 ? 1.364 -2.473 -8.187 1.00 98.44 78 ILE A O 1
ATOM 625 N N . LEU A 1 79 ? 2.007 -2.112 -6.057 1.00 98.38 79 LEU A N 1
ATOM 626 C CA . LEU A 1 79 ? 3.358 -1.642 -6.378 1.00 98.38 79 LEU A CA 1
ATOM 627 C C . LEU A 1 79 ? 4.208 -2.747 -7.016 1.00 98.38 79 LEU A C 1
ATOM 629 O O . LEU A 1 79 ? 4.832 -2.514 -8.048 1.00 98.38 79 LEU A O 1
ATOM 633 N N . GLU A 1 80 ? 4.182 -3.962 -6.473 1.00 97.94 80 GLU A N 1
ATOM 634 C CA . GLU A 1 80 ? 4.847 -5.128 -7.068 1.00 97.94 80 GLU A CA 1
ATOM 635 C C . GLU A 1 80 ? 4.371 -5.363 -8.507 1.00 97.94 80 GLU A C 1
ATOM 637 O O . GLU A 1 80 ? 5.178 -5.601 -9.404 1.00 97.94 80 GLU A O 1
ATOM 642 N N . GLY A 1 81 ? 3.069 -5.202 -8.773 1.00 97.06 81 GLY A N 1
ATOM 643 C CA . GLY A 1 81 ? 2.515 -5.260 -10.126 1.00 97.06 81 GLY A CA 1
ATOM 644 C C . GLY A 1 81 ? 3.060 -4.174 -11.065 1.00 97.06 81 GLY A C 1
ATOM 645 O O . GLY A 1 81 ? 3.260 -4.429 -12.256 1.00 97.06 81 GLY A O 1
ATOM 646 N N . VAL A 1 82 ? 3.333 -2.969 -10.555 1.00 96.31 82 VAL A N 1
ATOM 647 C CA . VAL A 1 82 ? 3.998 -1.891 -11.309 1.00 96.31 82 VAL A CA 1
ATOM 648 C C . VAL A 1 82 ? 5.453 -2.254 -11.604 1.00 96.31 82 VAL A C 1
ATOM 650 O O . VAL A 1 82 ? 5.883 -2.178 -12.756 1.00 96.31 82 VAL A O 1
ATOM 653 N N . LEU A 1 83 ? 6.195 -2.716 -10.601 1.00 96.38 83 LEU A N 1
ATOM 654 C CA . LEU A 1 83 ? 7.595 -3.120 -10.742 1.00 96.38 83 LEU A CA 1
ATOM 655 C C . LEU A 1 83 ? 7.757 -4.328 -11.682 1.00 96.38 83 LEU A C 1
ATOM 657 O O . LEU A 1 83 ? 8.664 -4.360 -12.516 1.00 96.38 83 LEU A O 1
ATOM 661 N N . ALA A 1 84 ? 6.820 -5.276 -11.663 1.00 94.38 84 ALA A N 1
ATOM 662 C CA . ALA A 1 84 ? 6.779 -6.392 -12.606 1.00 94.38 84 ALA A CA 1
ATOM 663 C C . ALA A 1 84 ? 6.603 -5.921 -14.062 1.00 94.38 84 ALA A C 1
ATOM 665 O O . ALA A 1 84 ? 7.216 -6.474 -14.977 1.00 94.38 84 ALA A O 1
ATOM 666 N N . LYS A 1 85 ? 5.812 -4.863 -14.307 1.00 91.75 85 LYS A N 1
ATOM 667 C CA . LYS A 1 85 ? 5.720 -4.239 -15.642 1.00 91.75 85 LYS A CA 1
ATOM 668 C C . LYS A 1 85 ? 7.043 -3.590 -16.046 1.00 91.75 85 LYS A C 1
ATOM 670 O O . LYS A 1 85 ? 7.436 -3.720 -17.203 1.00 91.75 85 LYS A O 1
ATOM 675 N N . LEU A 1 86 ? 7.734 -2.932 -15.112 1.00 91.38 86 LEU A N 1
ATOM 676 C CA . LEU A 1 86 ? 9.051 -2.338 -15.361 1.00 91.38 86 LEU A CA 1
ATOM 677 C C . LEU A 1 86 ? 10.125 -3.386 -15.650 1.00 91.38 86 LEU A C 1
ATOM 679 O O . LEU A 1 86 ? 10.990 -3.143 -16.483 1.00 91.38 86 LEU A O 1
ATOM 683 N N . SER A 1 87 ? 10.035 -4.563 -15.037 1.00 91.88 87 SER A N 1
ATOM 684 C CA . SER A 1 87 ? 10.983 -5.674 -15.234 1.00 91.88 87 SER A CA 1
ATOM 685 C C . SER A 1 87 ? 10.997 -6.194 -16.681 1.00 91.88 87 SER A C 1
ATOM 687 O O . SER A 1 87 ? 11.955 -6.804 -17.134 1.00 91.88 87 SER A O 1
ATOM 689 N N . ARG A 1 88 ? 9.960 -5.891 -17.477 1.00 87.12 88 ARG A N 1
ATOM 690 C CA . ARG A 1 88 ? 9.940 -6.191 -18.922 1.00 87.12 88 ARG A CA 1
ATOM 691 C C . ARG A 1 88 ? 10.964 -5.388 -19.726 1.00 87.12 88 ARG A C 1
ATOM 693 O O . ARG A 1 88 ? 11.130 -5.665 -20.903 1.00 87.12 88 ARG A O 1
ATOM 700 N N . TYR A 1 89 ? 11.582 -4.377 -19.123 1.00 86.56 89 TYR A N 1
ATOM 701 C CA . TYR A 1 89 ? 12.607 -3.540 -19.741 1.00 86.56 89 TYR A CA 1
ATOM 702 C C . TYR A 1 89 ? 14.019 -3.907 -19.268 1.00 86.56 89 TYR A C 1
ATOM 704 O O . TYR A 1 89 ? 14.958 -3.208 -19.642 1.00 86.56 89 TYR A O 1
ATOM 712 N N . ASP A 1 90 ? 14.164 -4.971 -18.470 1.00 87.62 90 ASP A N 1
ATOM 713 C CA . ASP A 1 90 ? 15.470 -5.482 -18.056 1.00 87.62 90 ASP A CA 1
ATOM 714 C C . ASP A 1 90 ? 16.275 -5.935 -19.287 1.00 87.62 90 ASP A C 1
ATOM 716 O O . ASP A 1 90 ? 15.715 -6.383 -20.301 1.00 87.62 90 ASP A O 1
ATOM 720 N N . GLU A 1 91 ? 17.597 -5.796 -19.211 1.00 77.38 91 GLU A N 1
ATOM 721 C CA . GLU A 1 91 ? 18.509 -6.193 -20.284 1.00 77.38 91 GLU A CA 1
ATOM 722 C C . GLU A 1 91 ? 18.340 -7.683 -20.630 1.00 77.38 91 GLU A C 1
ATOM 724 O O . GLU A 1 91 ? 18.148 -8.529 -19.759 1.00 77.38 91 GLU A O 1
ATOM 729 N N . GLY A 1 92 ? 18.361 -8.019 -21.924 1.00 72.12 92 GLY A N 1
ATOM 730 C CA . GLY A 1 92 ? 18.175 -9.398 -22.401 1.00 72.12 92 GLY A CA 1
ATOM 731 C C . GLY A 1 92 ? 16.715 -9.843 -22.579 1.00 72.12 92 GLY A C 1
ATOM 732 O O . GLY A 1 92 ? 16.467 -10.934 -23.090 1.00 72.12 92 GLY A O 1
ATOM 733 N N . THR A 1 93 ? 1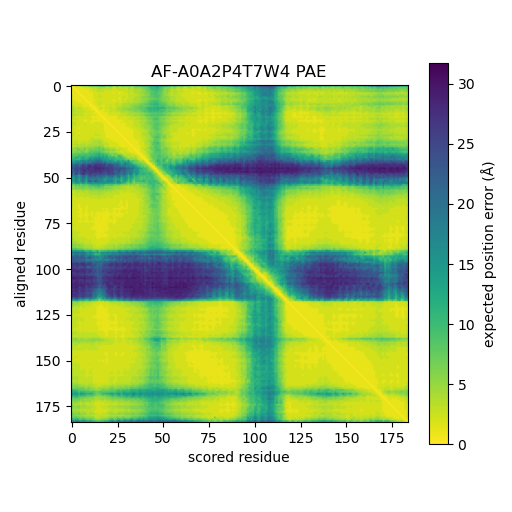5.730 -9.005 -22.240 1.00 73.31 93 THR A N 1
ATOM 734 C CA . THR A 1 93 ? 14.307 -9.287 -22.506 1.00 73.31 93 THR A CA 1
ATOM 735 C C . THR A 1 93 ? 13.894 -8.914 -23.938 1.00 73.31 93 THR A C 1
ATOM 737 O O . THR A 1 93 ? 14.415 -7.968 -24.527 1.00 73.31 93 THR A O 1
ATOM 740 N N . LEU A 1 94 ? 12.897 -9.603 -24.510 1.00 60.62 94 LEU A N 1
ATOM 741 C CA . LEU A 1 94 ? 12.397 -9.327 -25.871 1.00 60.62 94 LEU A CA 1
ATOM 742 C C . LEU A 1 94 ? 11.893 -7.881 -26.051 1.00 60.62 94 LEU A C 1
ATOM 744 O O . LEU A 1 94 ? 12.064 -7.279 -27.105 1.00 60.62 94 LEU A O 1
ATOM 748 N N . PHE A 1 95 ? 11.284 -7.281 -25.027 1.00 60.25 95 PHE A N 1
ATOM 749 C CA . PHE A 1 95 ? 10.783 -5.905 -25.127 1.00 60.25 95 PHE A CA 1
ATOM 750 C C . PHE A 1 95 ? 11.908 -4.863 -25.164 1.00 60.25 95 PHE A C 1
ATOM 752 O O . PHE A 1 95 ? 11.739 -3.829 -25.819 1.00 60.25 95 PHE A O 1
ATOM 759 N N . SER A 1 96 ? 13.062 -5.149 -24.547 1.00 57.91 96 SER A N 1
ATOM 760 C CA . SER A 1 96 ? 14.256 -4.304 -24.675 1.00 57.91 96 SER A CA 1
ATOM 761 C C . SER A 1 96 ? 14.738 -4.213 -26.135 1.00 57.91 96 SER A C 1
ATOM 763 O O . SER A 1 96 ? 15.143 -3.142 -26.590 1.00 57.91 96 SER A O 1
ATOM 765 N N . SER A 1 97 ? 14.600 -5.294 -26.917 1.00 52.31 97 SER A N 1
ATOM 766 C CA . SER A 1 97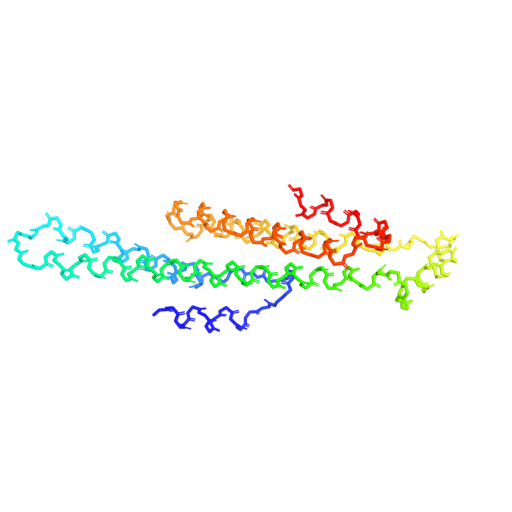 ? 15.030 -5.345 -28.320 1.00 52.31 97 SER A CA 1
ATOM 767 C C . SER A 1 97 ? 13.982 -4.809 -29.309 1.00 52.31 97 SER A C 1
ATOM 769 O O . SER A 1 97 ? 14.352 -4.145 -30.282 1.00 52.31 97 SER A O 1
ATOM 771 N N . PHE A 1 98 ? 12.678 -4.992 -29.051 1.00 50.72 98 PHE A N 1
ATOM 772 C CA . PHE A 1 98 ? 11.604 -4.510 -29.938 1.00 50.72 98 PHE A CA 1
ATOM 773 C C . PHE A 1 98 ? 11.426 -2.984 -29.949 1.00 50.72 98 PHE A C 1
ATOM 775 O O . PHE A 1 98 ? 11.191 -2.408 -31.018 1.00 50.72 98 PHE A O 1
ATOM 782 N N . LEU A 1 99 ? 11.555 -2.303 -28.804 1.00 50.91 99 LEU A N 1
ATOM 783 C CA . LEU A 1 99 ? 11.408 -0.840 -28.746 1.00 50.91 99 LEU A CA 1
ATOM 784 C C . LEU A 1 99 ? 12.555 -0.112 -29.455 1.00 50.91 99 LEU A C 1
ATOM 786 O O . LEU A 1 99 ? 12.328 0.937 -30.056 1.00 50.91 99 LEU A O 1
ATOM 790 N N . SER A 1 100 ? 13.759 -0.689 -29.471 1.00 49.19 100 SER A N 1
ATOM 791 C CA . SER A 1 100 ? 14.904 -0.121 -30.196 1.00 49.19 100 SER A CA 1
ATOM 792 C C . SER A 1 100 ? 14.648 -0.024 -31.711 1.00 49.19 100 SER A C 1
ATOM 794 O O . SER A 1 100 ? 15.016 0.973 -32.338 1.00 49.19 100 SER A O 1
ATOM 796 N N . PHE A 1 101 ? 13.945 -1.006 -32.293 1.00 45.00 101 PHE A N 1
ATOM 797 C CA . PHE A 1 101 ? 13.630 -1.041 -33.728 1.00 45.00 101 PHE A CA 1
ATOM 798 C C . PHE A 1 101 ? 12.337 -0.299 -34.107 1.00 45.00 101 PHE A C 1
ATOM 800 O O . PHE A 1 101 ? 12.315 0.407 -35.114 1.00 45.00 101 PHE A O 1
ATOM 807 N N . THR A 1 102 ? 11.266 -0.400 -33.312 1.00 51.41 102 THR A N 1
ATOM 808 C CA . THR A 1 102 ? 9.961 0.210 -33.660 1.00 51.41 102 THR A CA 1
ATOM 809 C C . THR A 1 102 ? 9.855 1.696 -33.305 1.00 51.41 102 THR A C 1
ATOM 811 O O . THR A 1 102 ? 9.277 2.463 -34.077 1.00 51.41 102 THR A O 1
ATOM 814 N N . VAL A 1 103 ? 10.470 2.160 -32.209 1.00 52.72 103 VAL A N 1
ATOM 815 C CA . VAL A 1 103 ? 10.417 3.584 -31.808 1.00 52.72 103 VAL A CA 1
ATOM 816 C C . VAL A 1 103 ? 11.236 4.469 -32.756 1.00 52.72 103 VAL A C 1
ATOM 818 O O . VAL A 1 103 ? 10.824 5.589 -33.072 1.00 52.72 103 VAL A O 1
ATOM 821 N N . LYS A 1 104 ? 12.364 3.969 -33.280 1.00 52.25 104 LYS A N 1
ATOM 822 C CA . LYS A 1 104 ? 13.183 4.704 -34.262 1.00 52.25 104 LYS A CA 1
ATOM 823 C C . LYS A 1 104 ? 12.502 4.862 -35.625 1.00 52.25 104 LYS A C 1
ATOM 825 O O . LYS A 1 104 ? 12.717 5.874 -36.281 1.00 52.25 104 LYS A O 1
ATOM 830 N N . ALA A 1 105 ? 11.680 3.900 -36.045 1.00 54.09 105 ALA A N 1
ATOM 831 C CA . ALA A 1 105 ? 10.978 3.969 -37.326 1.00 54.09 105 ALA A CA 1
ATOM 832 C C . ALA A 1 105 ? 9.685 4.804 -37.251 1.00 54.09 105 ALA A C 1
ATOM 834 O O . ALA A 1 105 ? 9.387 5.558 -38.175 1.00 54.09 105 ALA A O 1
ATOM 835 N N . ALA A 1 106 ? 8.940 4.712 -36.143 1.00 50.69 106 ALA A N 1
ATOM 836 C CA . ALA A 1 106 ? 7.639 5.369 -35.998 1.00 50.69 106 ALA A CA 1
ATOM 837 C C . ALA A 1 106 ? 7.723 6.851 -35.576 1.00 50.69 106 ALA A C 1
ATOM 839 O O . ALA A 1 106 ? 6.895 7.651 -36.007 1.00 50.69 106 ALA A O 1
ATOM 840 N N . SER A 1 107 ? 8.747 7.252 -34.807 1.00 52.69 107 SER A N 1
ATOM 841 C CA . SER A 1 107 ? 8.920 8.651 -34.354 1.00 52.69 107 SER A CA 1
ATOM 842 C C . SER A 1 107 ? 9.202 9.660 -35.474 1.00 52.69 107 SER A C 1
ATOM 844 O O . SER A 1 107 ? 9.150 10.864 -35.243 1.00 52.69 107 SER A O 1
ATOM 846 N N . LYS A 1 108 ? 9.489 9.189 -36.694 1.00 53.53 108 LYS A N 1
ATOM 847 C CA . LYS A 1 108 ? 9.763 10.040 -37.857 1.00 53.53 108 LYS A CA 1
ATOM 848 C C . LYS A 1 108 ? 8.495 10.450 -38.625 1.00 53.53 108 LYS A C 1
ATOM 850 O O . LYS A 1 108 ? 8.575 11.352 -39.453 1.00 53.53 108 LYS A O 1
ATOM 855 N N . TYR A 1 109 ? 7.346 9.812 -38.365 1.00 51.97 109 TYR A N 1
ATOM 856 C CA . TYR A 1 109 ? 6.146 9.970 -39.203 1.00 51.97 109 TYR A CA 1
ATOM 857 C C . TYR A 1 109 ? 4.824 10.154 -38.441 1.00 51.97 109 TYR A C 1
ATOM 859 O O . TYR A 1 109 ? 3.844 10.555 -39.063 1.00 51.97 109 TYR A O 1
ATOM 867 N N . VAL A 1 110 ? 4.770 9.902 -37.127 1.00 45.06 110 VAL A N 1
ATOM 868 C CA . VAL A 1 110 ? 3.566 10.099 -36.297 1.00 45.06 110 VAL A CA 1
ATOM 869 C C . VAL A 1 110 ? 3.986 10.499 -34.878 1.00 45.06 110 VAL A C 1
ATOM 871 O O . VAL A 1 110 ? 5.015 10.030 -34.392 1.00 45.06 110 VAL A O 1
ATOM 874 N N . ASP A 1 111 ? 3.194 11.335 -34.202 1.00 48.62 111 ASP A N 1
ATOM 875 C CA . ASP A 1 111 ? 3.334 11.613 -32.767 1.00 48.62 111 ASP A CA 1
ATOM 876 C C . ASP A 1 111 ? 3.031 10.317 -31.990 1.00 48.62 111 ASP A C 1
ATOM 878 O O . ASP A 1 111 ? 1.882 9.974 -31.702 1.00 48.62 111 ASP A O 1
ATOM 882 N N . VAL A 1 112 ? 4.065 9.503 -31.763 1.00 47.75 112 VAL A N 1
ATOM 883 C CA . VAL A 1 112 ? 3.936 8.211 -31.082 1.00 47.75 112 VAL A CA 1
ATOM 884 C C . VAL A 1 112 ? 3.559 8.494 -29.625 1.00 47.75 112 VAL A C 1
ATOM 886 O O . VAL A 1 112 ? 4.339 9.163 -28.935 1.00 47.75 112 VAL A O 1
ATOM 889 N N . PRO A 1 113 ? 2.418 7.986 -29.111 1.00 44.62 113 PRO A N 1
ATOM 890 C CA . PRO A 1 113 ? 2.082 8.101 -27.697 1.00 44.62 113 PRO A CA 1
ATOM 891 C C . PRO A 1 113 ? 3.272 7.599 -26.892 1.00 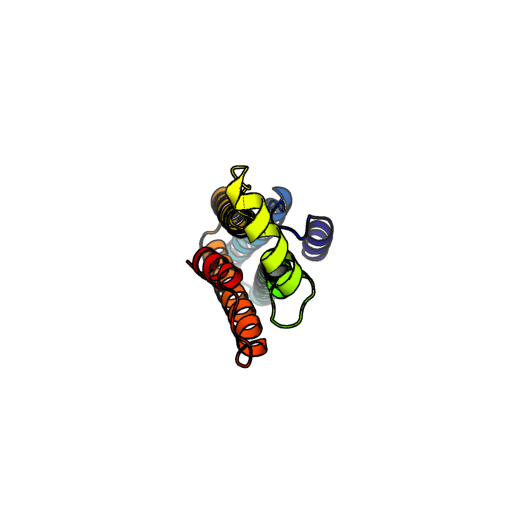44.62 113 PRO A C 1
ATOM 893 O O . PRO A 1 113 ? 3.669 6.450 -27.074 1.00 44.62 113 PRO A O 1
ATOM 896 N N . LYS A 1 114 ? 3.883 8.463 -26.067 1.00 49.38 114 LYS A N 1
ATOM 897 C CA . LYS A 1 114 ? 5.083 8.123 -25.286 1.00 49.38 114 LYS A CA 1
ATOM 898 C C . LYS A 1 114 ? 4.796 6.828 -24.521 1.00 49.38 114 LYS A C 1
ATOM 900 O O . LYS A 1 114 ? 4.044 6.895 -23.544 1.00 49.38 114 LYS A O 1
ATOM 905 N N . PRO A 1 115 ? 5.359 5.669 -24.919 1.00 49.53 115 PRO A N 1
ATOM 906 C CA . PRO A 1 115 ? 5.072 4.423 -24.236 1.00 49.53 115 PRO A CA 1
ATOM 907 C C . PRO A 1 115 ? 5.711 4.555 -22.859 1.00 49.53 115 PRO A C 1
ATOM 909 O O . PRO A 1 115 ? 6.936 4.529 -22.747 1.00 49.53 115 PRO A O 1
ATOM 912 N N . GLY A 1 116 ? 4.902 4.813 -21.828 1.00 54.16 116 GLY A N 1
ATOM 913 C CA . GLY A 1 116 ? 5.364 4.655 -20.461 1.00 54.16 116 GLY A CA 1
ATOM 914 C C . GLY A 1 116 ? 4.976 5.671 -19.381 1.00 54.16 116 GLY A C 1
ATOM 915 O O . GLY A 1 116 ? 4.988 5.283 -18.215 1.00 54.16 116 GLY A O 1
ATOM 916 N N . MET A 1 117 ? 4.616 6.930 -19.660 1.00 59.72 117 MET A N 1
ATOM 917 C CA . MET A 1 117 ? 4.253 7.833 -18.537 1.00 59.72 117 MET A CA 1
ATOM 918 C C . MET A 1 117 ? 2.981 7.386 -17.794 1.00 59.72 117 MET A C 1
ATOM 920 O O . MET A 1 117 ? 2.867 7.607 -16.592 1.00 59.72 117 MET A O 1
ATOM 924 N N . ASP A 1 118 ? 2.107 6.653 -18.485 1.00 80.50 118 ASP A N 1
ATOM 925 C CA . ASP A 1 118 ? 0.850 6.117 -17.957 1.00 80.50 118 ASP A CA 1
ATOM 926 C C . ASP A 1 118 ? 1.031 5.246 -16.698 1.00 80.50 118 ASP A C 1
ATOM 928 O O . ASP A 1 118 ? 0.285 5.378 -15.736 1.00 80.50 118 ASP A O 1
ATOM 932 N N . VAL A 1 119 ? 2.076 4.410 -16.623 1.00 89.31 119 VAL A N 1
ATOM 933 C CA . VAL A 1 119 ? 2.256 3.505 -15.469 1.00 89.31 119 VAL A CA 1
ATOM 934 C C . VAL A 1 119 ? 2.541 4.279 -14.179 1.00 89.31 119 VAL A C 1
ATOM 936 O O . VAL A 1 119 ? 1.954 3.981 -13.137 1.00 89.31 119 VAL A O 1
ATOM 939 N N . ALA A 1 120 ? 3.425 5.278 -14.250 1.00 91.50 120 ALA A N 1
ATOM 940 C CA . ALA A 1 120 ? 3.743 6.127 -13.108 1.00 91.50 120 ALA A CA 1
ATOM 941 C C . ALA A 1 120 ? 2.524 6.959 -12.692 1.00 91.50 120 ALA A C 1
ATOM 943 O O . ALA A 1 120 ? 2.204 7.040 -11.509 1.00 91.50 120 ALA A O 1
ATOM 944 N N . ASP A 1 121 ? 1.823 7.543 -13.667 1.00 92.69 121 ASP A N 1
ATOM 945 C CA . ASP A 1 121 ? 0.649 8.380 -13.423 1.00 92.69 121 ASP A CA 1
ATOM 946 C C . ASP A 1 121 ? -0.513 7.593 -12.819 1.00 92.69 121 ASP A C 1
ATOM 948 O O . ASP A 1 121 ? -1.144 8.055 -11.863 1.00 92.69 121 ASP A O 1
ATOM 952 N N . ALA A 1 122 ? -0.748 6.373 -13.299 1.00 94.94 122 ALA A N 1
ATOM 953 C CA . ALA A 1 122 ? -1.749 5.478 -12.744 1.00 94.94 122 ALA A CA 1
ATOM 954 C C . ALA A 1 122 ? -1.417 5.083 -11.297 1.00 94.94 122 ALA A C 1
ATOM 956 O O . ALA A 1 122 ? -2.305 5.101 -10.445 1.00 94.94 122 ALA A O 1
ATOM 957 N N . TYR A 1 123 ? -0.149 4.774 -10.993 1.00 96.56 123 TYR A N 1
ATOM 958 C CA . TYR A 1 123 ? 0.270 4.447 -9.628 1.00 96.56 123 TYR A CA 1
ATOM 959 C C . TYR A 1 123 ? 0.143 5.645 -8.683 1.00 96.56 123 TYR A C 1
ATOM 961 O O . TYR A 1 123 ? -0.463 5.527 -7.623 1.00 96.56 123 TYR A O 1
ATOM 969 N N . VAL A 1 124 ? 0.628 6.821 -9.090 1.00 96.25 124 VAL A N 1
ATOM 970 C CA . VAL A 1 124 ? 0.508 8.055 -8.298 1.00 96.25 124 VAL A CA 1
ATOM 971 C C . VAL A 1 124 ? -0.962 8.412 -8.052 1.00 96.25 124 VAL A C 1
ATOM 973 O O . VAL A 1 124 ? -1.330 8.802 -6.945 1.00 96.25 124 VAL A O 1
ATOM 976 N N . THR A 1 125 ? -1.823 8.243 -9.058 1.00 96.38 125 THR A N 1
ATOM 977 C CA . THR A 1 125 ? -3.273 8.447 -8.913 1.00 96.38 125 THR A CA 1
ATOM 978 C C . THR A 1 125 ? -3.881 7.463 -7.916 1.00 96.38 125 THR A C 1
ATOM 980 O O . THR A 1 125 ? -4.671 7.872 -7.068 1.00 96.38 125 THR A O 1
ATOM 983 N N . PHE A 1 126 ? -3.494 6.185 -7.973 1.00 97.81 126 PHE A N 1
ATOM 984 C CA . PHE A 1 126 ? -3.902 5.177 -6.992 1.00 97.81 126 PHE A CA 1
ATOM 985 C C . PHE A 1 126 ? -3.492 5.566 -5.567 1.00 97.81 126 PHE A C 1
ATOM 987 O O . PHE A 1 126 ? -4.328 5.499 -4.663 1.00 97.81 126 PHE A O 1
ATOM 994 N N . VAL A 1 127 ? -2.239 5.994 -5.376 1.00 98.12 127 VAL A N 1
ATOM 995 C CA . VAL A 1 127 ? -1.725 6.394 -4.061 1.00 98.12 127 VAL A CA 1
ATOM 996 C C . VAL A 1 127 ? -2.539 7.560 -3.514 1.00 98.12 127 VAL A C 1
ATOM 998 O O . VAL A 1 127 ? -3.111 7.438 -2.433 1.00 98.12 127 VAL A O 1
ATOM 1001 N N . ARG A 1 128 ? -2.665 8.648 -4.287 1.00 97.31 128 ARG A N 1
ATOM 1002 C CA . ARG A 1 128 ? -3.424 9.844 -3.886 1.00 97.31 128 ARG A CA 1
ATOM 1003 C C . ARG A 1 128 ? -4.859 9.503 -3.525 1.00 97.31 128 ARG A C 1
ATOM 1005 O O . ARG A 1 128 ? -5.285 9.766 -2.411 1.00 97.31 128 ARG A O 1
ATOM 1012 N N . HIS A 1 129 ? -5.564 8.820 -4.422 1.00 97.75 129 HIS A N 1
ATOM 1013 C CA . HIS A 1 129 ? -6.962 8.484 -4.190 1.00 97.75 129 HIS A CA 1
ATOM 1014 C C . HIS A 1 129 ? -7.156 7.598 -2.952 1.00 97.75 129 HIS A C 1
ATOM 1016 O O . HIS A 1 129 ? -8.106 7.785 -2.197 1.00 97.75 129 HIS A O 1
ATOM 1022 N N . SER A 1 130 ? -6.261 6.634 -2.724 1.00 98.31 130 SER A N 1
ATOM 1023 C CA . SER A 1 130 ? -6.343 5.774 -1.540 1.00 98.31 130 SER A CA 1
ATOM 1024 C C . SER A 1 130 ? -6.094 6.564 -0.260 1.00 98.31 130 SER A C 1
ATOM 1026 O O . SER A 1 130 ? -6.809 6.364 0.718 1.00 98.31 130 SER A O 1
ATOM 1028 N N . GLN A 1 131 ? -5.122 7.480 -0.268 1.00 97.94 131 GLN A N 1
ATOM 1029 C CA . GLN A 1 131 ? -4.878 8.354 0.872 1.00 97.94 131 GLN A CA 1
ATOM 1030 C C . GLN A 1 131 ? -6.060 9.292 1.141 1.00 97.94 131 GLN A C 1
ATOM 1032 O O . GLN A 1 131 ? -6.452 9.437 2.294 1.00 97.94 131 GLN A O 1
ATOM 1037 N N . ASP A 1 132 ? -6.643 9.887 0.098 1.00 97.94 132 ASP A N 1
ATOM 1038 C CA . ASP A 1 132 ? -7.790 10.791 0.217 1.00 97.94 132 ASP A CA 1
ATOM 1039 C C . ASP A 1 132 ? -8.990 10.075 0.844 1.00 97.94 132 ASP A C 1
ATOM 1041 O O . ASP A 1 132 ? -9.570 10.568 1.806 1.00 97.94 132 ASP A O 1
ATOM 1045 N N . VAL A 1 133 ? -9.321 8.869 0.366 1.00 97.94 133 VAL A N 1
ATOM 1046 C CA . VAL A 1 133 ? -10.413 8.067 0.939 1.00 97.94 133 VAL A CA 1
ATOM 1047 C C . VAL A 1 133 ? -10.128 7.688 2.390 1.00 97.94 133 VAL A C 1
ATOM 1049 O O . VAL A 1 133 ? -11.034 7.734 3.217 1.00 97.94 133 VAL A O 1
ATOM 1052 N N . LEU A 1 134 ? -8.893 7.300 2.719 1.00 97.81 134 LEU A N 1
ATOM 1053 C CA . LEU A 1 134 ? -8.548 6.913 4.087 1.00 97.81 134 LEU A CA 1
ATOM 1054 C C . LEU A 1 134 ? -8.625 8.100 5.051 1.00 97.81 134 LEU A C 1
ATOM 1056 O O . LEU A 1 134 ? -9.221 7.943 6.111 1.00 97.81 134 LEU A O 1
ATOM 1060 N N . ARG A 1 135 ? -8.121 9.277 4.663 1.00 97.19 135 ARG A N 1
ATOM 1061 C CA . ARG A 1 135 ? -8.228 10.512 5.460 1.00 97.19 135 ARG A CA 1
ATOM 1062 C C . ARG A 1 135 ? -9.668 10.995 5.619 1.00 97.19 135 ARG A C 1
ATOM 1064 O O . ARG A 1 135 ? -10.030 11.492 6.672 1.00 97.19 135 ARG A O 1
ATOM 1071 N N . ASP A 1 136 ? -10.487 10.854 4.579 1.00 97.12 136 ASP A N 1
ATOM 1072 C CA . ASP A 1 136 ? -11.882 11.307 4.604 1.00 97.12 136 ASP A CA 1
ATOM 1073 C C . ASP A 1 136 ? -12.804 10.360 5.390 1.00 97.12 136 ASP A C 1
ATOM 1075 O O . ASP A 1 136 ? -13.818 10.786 5.941 1.00 97.12 136 ASP A O 1
ATOM 1079 N N . LYS A 1 137 ? -12.504 9.053 5.407 1.00 96.44 137 LYS A N 1
ATOM 1080 C CA . LYS A 1 137 ? -13.434 8.029 5.912 1.00 96.44 137 LYS A CA 1
ATO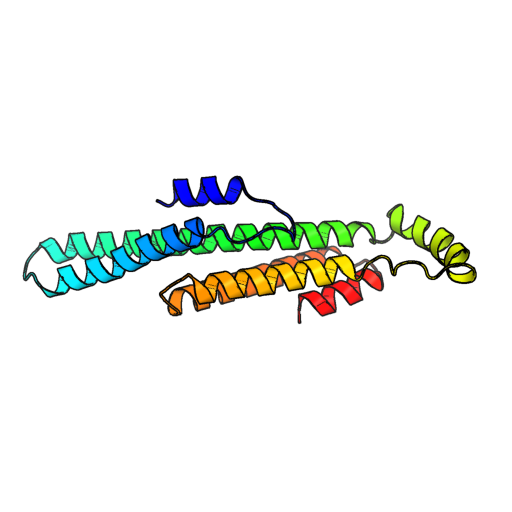M 1081 C C . LYS A 1 137 ? -13.002 7.330 7.191 1.00 96.44 137 LYS A C 1
ATOM 1083 O O . LYS A 1 137 ? -13.857 6.661 7.771 1.00 96.44 137 LYS A O 1
ATOM 1088 N N . VAL A 1 138 ? -11.739 7.397 7.605 1.00 95.06 138 VAL A N 1
ATOM 1089 C CA . VAL A 1 138 ? -11.280 6.798 8.868 1.00 95.06 138 VAL A CA 1
ATOM 1090 C C . VAL A 1 138 ? -11.257 7.868 9.956 1.00 95.06 138 VAL A C 1
ATOM 1092 O O . VAL A 1 138 ? -10.723 8.946 9.743 1.00 95.06 138 VAL A O 1
ATOM 1095 N N . ASN A 1 139 ? -11.870 7.583 11.107 1.00 90.88 139 ASN A N 1
ATOM 1096 C CA . ASN A 1 139 ? -12.137 8.613 12.119 1.00 90.88 139 ASN A CA 1
ATOM 1097 C C . ASN A 1 139 ? -10.901 8.994 12.953 1.00 90.88 139 ASN A C 1
ATOM 1099 O O . ASN A 1 139 ? -10.771 10.139 13.372 1.00 90.88 139 ASN A O 1
ATOM 1103 N N . GLU A 1 140 ? -10.023 8.030 13.232 1.00 91.56 140 GLU A N 1
ATOM 1104 C CA . GLU A 1 140 ? -8.902 8.205 14.160 1.00 91.56 140 GLU A CA 1
ATOM 1105 C C . GLU A 1 140 ? -7.577 8.422 13.420 1.00 91.56 140 GLU A C 1
ATOM 1107 O O . GLU A 1 140 ? -7.007 7.485 12.843 1.00 91.56 140 GLU A O 1
ATOM 1112 N N . GLU A 1 141 ? -7.061 9.652 13.500 1.00 92.94 141 GLU A N 1
ATOM 1113 C CA . GLU A 1 141 ? -5.852 10.107 12.797 1.00 92.94 141 GLU A CA 1
ATOM 1114 C C . GLU A 1 141 ? -4.618 9.263 13.140 1.00 92.94 141 GLU A C 1
ATOM 1116 O O . GLU A 1 141 ? -3.862 8.882 12.251 1.00 92.94 141 GLU A O 1
ATOM 1121 N N . MET A 1 142 ? -4.459 8.859 14.407 1.00 94.06 142 MET A N 1
ATOM 1122 C CA . MET A 1 142 ? -3.332 8.023 14.848 1.00 94.06 142 MET A CA 1
ATOM 1123 C C . MET A 1 142 ? -3.205 6.730 14.020 1.00 94.06 142 MET A C 1
ATOM 1125 O O . MET A 1 142 ? -2.098 6.282 13.708 1.00 94.06 142 MET A O 1
ATOM 1129 N N . TYR A 1 143 ? -4.326 6.100 13.651 1.00 93.38 143 TYR A N 1
ATOM 1130 C CA . TYR A 1 143 ? -4.283 4.883 12.841 1.00 93.38 143 TYR A CA 1
ATOM 1131 C C . TYR A 1 143 ? -4.057 5.168 11.355 1.00 93.38 143 TYR A C 1
ATOM 1133 O O . TYR A 1 143 ? -3.467 4.327 10.675 1.00 93.38 143 TYR A O 1
ATOM 1141 N N . ILE A 1 144 ? -4.485 6.333 10.858 1.00 96.38 144 ILE A N 1
ATOM 1142 C CA . ILE A 1 144 ? -4.167 6.799 9.502 1.00 96.38 144 ILE A CA 1
ATOM 1143 C C . ILE A 1 144 ? -2.658 7.026 9.376 1.00 96.38 144 ILE A C 1
ATOM 1145 O O . ILE A 1 144 ? -2.036 6.490 8.457 1.00 96.38 144 ILE A O 1
ATOM 1149 N N . GLU A 1 145 ? -2.056 7.751 10.322 1.00 97.06 145 GLU A N 1
ATOM 1150 C CA . GLU A 1 145 ? -0.612 8.000 10.370 1.00 97.06 145 GLU A CA 1
ATOM 1151 C C . GLU A 1 145 ? 0.170 6.687 10.401 1.00 97.06 145 GLU A C 1
ATOM 1153 O O . GLU A 1 145 ? 1.055 6.461 9.575 1.00 97.06 145 GLU A O 1
ATOM 1158 N N . ARG A 1 146 ? -0.221 5.766 11.291 1.00 97.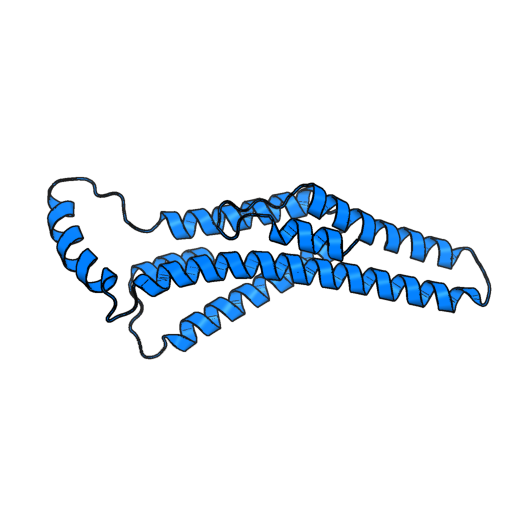06 146 ARG A N 1
ATOM 1159 C CA . ARG A 1 146 ? 0.397 4.440 11.395 1.00 97.06 146 ARG A CA 1
ATOM 1160 C C . ARG A 1 146 ? 0.284 3.631 10.104 1.00 97.06 146 ARG A C 1
ATOM 1162 O O . ARG A 1 146 ? 1.227 2.937 9.727 1.00 97.06 146 ARG A O 1
ATOM 1169 N N . LEU A 1 147 ? -0.868 3.681 9.439 1.00 98.31 147 LEU A N 1
ATOM 1170 C CA . LEU A 1 147 ? -1.080 2.996 8.169 1.00 98.31 147 LEU A CA 1
ATOM 1171 C C . LEU A 1 147 ? -0.179 3.579 7.079 1.00 98.31 147 LEU A C 1
ATOM 1173 O O . LEU A 1 147 ? 0.449 2.814 6.348 1.00 98.31 147 LEU A O 1
ATOM 1177 N N . PHE A 1 148 ? -0.093 4.905 6.966 1.00 98.44 148 PHE A N 1
ATOM 1178 C CA . PHE A 1 148 ? 0.745 5.555 5.957 1.00 98.44 148 PHE A CA 1
ATOM 1179 C C . PHE A 1 148 ? 2.235 5.344 6.201 1.00 98.44 148 PHE A C 1
ATOM 1181 O O . PHE A 1 148 ? 2.956 5.093 5.237 1.00 98.44 148 PHE A O 1
ATOM 1188 N N . ASP A 1 149 ? 2.683 5.353 7.453 1.00 98.50 149 ASP A N 1
ATOM 1189 C CA . ASP A 1 149 ? 4.067 5.040 7.808 1.00 98.50 149 ASP A CA 1
ATOM 1190 C C . ASP A 1 149 ? 4.444 3.598 7.419 1.00 98.50 149 ASP A C 1
ATOM 1192 O O . ASP A 1 149 ? 5.434 3.362 6.716 1.00 98.50 149 ASP A O 1
ATOM 1196 N N . GLN A 1 150 ? 3.594 2.622 7.765 1.00 98.62 150 GLN A N 1
ATOM 1197 C CA . GLN A 1 150 ? 3.804 1.225 7.371 1.00 98.62 150 GLN A CA 1
ATOM 1198 C C . GLN A 1 150 ? 3.744 1.031 5.856 1.00 98.62 150 GLN A C 1
ATOM 1200 O O . GLN A 1 150 ? 4.533 0.260 5.299 1.00 98.62 150 GLN A O 1
ATOM 1205 N N . TRP A 1 151 ? 2.826 1.721 5.176 1.00 98.50 151 TRP A N 1
ATOM 1206 C CA . TRP A 1 151 ? 2.715 1.663 3.725 1.00 98.50 151 TRP A CA 1
ATOM 1207 C C . TRP A 1 151 ? 3.959 2.235 3.047 1.00 98.50 151 TRP A C 1
ATOM 1209 O O . TRP A 1 151 ? 4.522 1.581 2.165 1.00 98.50 151 TRP A O 1
ATOM 1219 N N . TYR A 1 152 ? 4.430 3.406 3.473 1.00 98.06 152 TYR A N 1
ATOM 1220 C CA . TYR A 1 152 ? 5.645 4.018 2.943 1.00 98.06 152 TYR A CA 1
ATOM 1221 C C . TYR A 1 152 ? 6.858 3.111 3.159 1.00 98.06 152 TYR A C 1
ATOM 1223 O O . TYR A 1 152 ? 7.538 2.762 2.194 1.00 98.06 152 TYR A O 1
ATOM 1231 N N . THR A 1 153 ? 7.067 2.647 4.393 1.00 98.44 153 THR A N 1
ATOM 1232 C CA . THR A 1 153 ? 8.184 1.762 4.749 1.00 98.44 153 THR A CA 1
ATOM 1233 C C . THR A 1 153 ? 8.174 0.484 3.912 1.00 98.44 153 THR A C 1
ATOM 1235 O O . THR A 1 153 ? 9.182 0.124 3.306 1.00 98.44 153 THR A O 1
ATOM 1238 N N . SER A 1 154 ? 7.020 -0.178 3.800 1.00 98.62 154 SER A N 1
ATOM 1239 C CA . SER A 1 154 ? 6.893 -1.406 3.006 1.00 98.62 154 SER A CA 1
ATOM 1240 C C . SER A 1 154 ? 7.116 -1.152 1.513 1.00 98.62 154 SER A C 1
ATOM 1242 O O . SER A 1 154 ? 7.753 -1.956 0.837 1.00 98.62 154 SER A O 1
ATOM 1244 N N . SER A 1 155 ? 6.638 -0.014 0.999 1.00 98.25 155 SER A N 1
ATOM 1245 C CA . SER A 1 155 ? 6.838 0.376 -0.400 1.00 98.25 155 SER A CA 1
ATOM 1246 C C . SER A 1 155 ? 8.310 0.634 -0.707 1.00 98.25 155 SER A C 1
ATOM 1248 O O . SER A 1 155 ? 8.818 0.139 -1.711 1.00 98.25 155 SER A O 1
ATOM 1250 N N . MET A 1 156 ? 9.007 1.370 0.165 1.00 97.94 156 MET A N 1
ATOM 1251 C CA . MET A 1 156 ? 10.441 1.621 0.022 1.00 97.94 156 MET A CA 1
ATOM 1252 C C . MET A 1 156 ? 11.234 0.320 0.088 1.00 97.94 156 MET A C 1
ATOM 1254 O O . MET A 1 156 ? 12.094 0.108 -0.759 1.00 97.94 156 MET A O 1
ATOM 1258 N N . ASN A 1 157 ? 10.898 -0.590 1.007 1.00 98.25 157 ASN A N 1
ATOM 1259 C CA . ASN A 1 157 ? 11.547 -1.898 1.091 1.00 98.25 157 ASN A CA 1
ATOM 1260 C C . ASN A 1 157 ? 11.412 -2.689 -0.215 1.00 98.25 157 ASN A C 1
ATOM 1262 O O . ASN A 1 157 ? 12.411 -3.178 -0.731 1.00 98.25 157 ASN A O 1
ATOM 1266 N N . VAL A 1 158 ? 10.211 -2.758 -0.795 1.00 98.25 158 VAL A N 1
ATOM 1267 C CA . VAL A 1 158 ? 9.985 -3.479 -2.058 1.00 98.25 158 VAL A CA 1
ATOM 1268 C C . VAL A 1 158 ? 10.715 -2.827 -3.235 1.00 98.25 158 VAL A C 1
ATOM 1270 O O . VAL A 1 158 ? 11.294 -3.534 -4.058 1.00 98.25 158 VAL A O 1
ATOM 1273 N N . VAL A 1 159 ? 10.746 -1.492 -3.312 1.00 97.44 159 VAL A N 1
ATOM 1274 C CA . VAL A 1 159 ? 11.535 -0.785 -4.335 1.00 97.44 159 VAL A CA 1
ATOM 1275 C C . VAL A 1 159 ? 13.030 -1.051 -4.153 1.00 97.44 159 VAL A C 1
ATOM 1277 O O . VAL A 1 159 ? 13.712 -1.338 -5.135 1.00 97.44 159 VAL A O 1
ATOM 1280 N N . CYS A 1 160 ? 13.536 -0.999 -2.919 1.00 96.88 160 CYS A N 1
ATOM 1281 C CA . CYS A 1 160 ? 14.928 -1.301 -2.601 1.00 96.88 160 CYS A CA 1
ATOM 1282 C C . CYS A 1 160 ? 15.290 -2.730 -3.007 1.00 96.88 160 CYS A C 1
ATOM 1284 O O . CYS A 1 160 ? 16.256 -2.905 -3.738 1.00 96.88 160 CYS A O 1
ATOM 1286 N N . THR A 1 161 ? 14.494 -3.731 -2.623 1.00 97.75 161 THR A N 1
ATOM 1287 C CA . THR A 1 161 ? 14.705 -5.125 -3.041 1.00 97.75 161 THR A CA 1
ATOM 1288 C C . THR A 1 161 ? 14.723 -5.252 -4.563 1.00 97.75 161 THR A C 1
ATOM 1290 O O . THR A 1 161 ? 15.656 -5.821 -5.120 1.00 97.75 161 THR A O 1
ATOM 1293 N N . TRP A 1 162 ? 13.756 -4.643 -5.255 1.00 97.00 162 TRP A N 1
ATOM 1294 C CA . TRP A 1 162 ? 13.688 -4.689 -6.717 1.00 97.00 162 TRP A CA 1
ATOM 1295 C C . TRP A 1 162 ? 14.917 -4.067 -7.401 1.00 97.00 162 TRP A C 1
ATOM 1297 O O . TRP A 1 162 ? 15.347 -4.551 -8.451 1.00 97.00 162 TRP A O 1
ATOM 1307 N N . LEU A 1 163 ? 15.478 -3.000 -6.820 1.00 95.62 163 LEU A N 1
ATOM 1308 C CA . LEU A 1 163 ? 16.724 -2.375 -7.270 1.00 95.62 163 LEU A CA 1
ATOM 1309 C C . LEU A 1 163 ? 17.946 -3.245 -6.951 1.00 95.62 163 LEU A C 1
ATOM 1311 O O . LEU A 1 163 ? 18.833 -3.368 -7.792 1.00 95.62 163 LEU A O 1
ATOM 1315 N N . THR A 1 164 ? 17.987 -3.861 -5.767 1.00 95.94 164 THR A N 1
ATOM 1316 C CA . THR A 1 164 ? 19.066 -4.766 -5.350 1.00 95.94 164 THR A CA 1
ATOM 1317 C C . THR A 1 164 ? 19.179 -5.972 -6.281 1.00 95.94 164 THR A C 1
ATOM 1319 O O . THR A 1 164 ? 20.283 -6.312 -6.700 1.00 95.94 164 THR A O 1
ATOM 1322 N N . ASP A 1 165 ? 18.052 -6.546 -6.706 1.00 94.50 165 ASP A N 1
ATOM 1323 C CA . ASP A 1 165 ? 18.011 -7.652 -7.675 1.00 94.50 165 ASP A CA 1
ATOM 1324 C C . ASP A 1 165 ? 18.568 -7.273 -9.065 1.00 94.50 165 ASP A C 1
ATOM 1326 O O . ASP A 1 165 ? 18.734 -8.131 -9.931 1.00 94.50 165 ASP A O 1
ATOM 1330 N N . ARG A 1 166 ? 18.827 -5.979 -9.306 1.00 92.44 166 ARG A N 1
ATOM 1331 C CA . ARG A 1 166 ? 19.260 -5.406 -10.590 1.00 92.44 166 ARG A CA 1
ATOM 1332 C C . ARG A 1 166 ? 20.553 -4.609 -10.487 1.00 92.44 166 ARG A C 1
ATOM 1334 O O . ARG A 1 166 ? 20.854 -3.855 -11.405 1.00 92.44 166 ARG A O 1
ATOM 1341 N N . MET A 1 167 ? 21.320 -4.746 -9.407 1.00 90.31 167 MET A N 1
ATOM 1342 C CA . MET A 1 167 ? 22.568 -3.981 -9.250 1.00 90.31 167 MET A CA 1
ATOM 1343 C C . MET A 1 167 ? 23.590 -4.270 -10.352 1.00 90.31 167 MET A C 1
ATOM 1345 O O . MET A 1 167 ? 24.352 -3.377 -10.712 1.00 90.31 167 MET A O 1
ATOM 1349 N N . ASP A 1 168 ? 23.574 -5.486 -10.900 1.00 88.94 168 ASP A N 1
ATOM 1350 C CA . ASP A 1 168 ? 24.469 -5.906 -11.983 1.00 88.94 168 ASP A CA 1
ATOM 1351 C C . ASP A 1 168 ? 23.925 -5.568 -13.385 1.00 88.94 168 ASP A C 1
ATOM 1353 O O . ASP A 1 168 ? 24.599 -5.818 -14.383 1.00 88.94 168 ASP A O 1
ATOM 1357 N N . LEU A 1 169 ? 22.711 -5.009 -13.477 1.00 86.19 169 LEU A N 1
ATOM 1358 C CA . LEU A 1 169 ? 22.062 -4.633 -14.734 1.00 86.19 169 LEU A CA 1
ATOM 1359 C C . LEU A 1 169 ? 22.063 -3.115 -14.915 1.00 86.19 169 LEU A C 1
ATOM 1361 O O . LEU A 1 169 ? 21.888 -2.351 -13.961 1.00 86.19 169 LEU A O 1
ATOM 1365 N N . GLN A 1 170 ? 22.151 -2.647 -16.161 1.00 85.06 170 GLN A N 1
ATOM 1366 C CA . GLN A 1 170 ? 21.878 -1.240 -16.436 1.00 85.06 170 GLN A CA 1
ATOM 1367 C C . GLN A 1 170 ? 20.362 -0.993 -16.461 1.00 85.06 170 GLN A C 1
ATOM 1369 O O . GLN A 1 170 ? 19.642 -1.502 -17.321 1.00 85.06 170 GLN A O 1
ATOM 1374 N N . LEU A 1 171 ? 19.861 -0.151 -15.550 1.00 87.38 171 LEU A N 1
ATOM 1375 C CA . LEU A 1 171 ? 18.453 0.251 -15.576 1.00 87.38 171 LEU A CA 1
ATOM 1376 C C . LEU A 1 171 ? 18.132 1.044 -16.846 1.00 87.38 171 LEU A C 1
ATOM 1378 O O . LEU A 1 171 ? 18.746 2.070 -17.156 1.00 87.38 171 LEU A O 1
ATOM 1382 N N . HIS A 1 172 ? 17.088 0.615 -17.545 1.00 87.19 172 HIS A N 1
ATOM 1383 C CA . HIS A 1 172 ? 16.576 1.313 -18.709 1.00 87.19 172 HIS A CA 1
ATOM 1384 C C . HIS A 1 172 ? 16.026 2.696 -18.312 1.00 87.19 172 HIS A C 1
ATOM 1386 O O . HIS A 1 172 ? 15.362 2.862 -17.285 1.00 87.19 172 HIS A O 1
ATOM 1392 N N . ILE A 1 173 ? 16.213 3.707 -19.171 1.00 84.62 173 ILE A N 1
ATOM 1393 C CA . ILE A 1 173 ? 15.805 5.103 -18.899 1.00 84.62 173 ILE A CA 1
ATOM 1394 C C . ILE A 1 173 ? 14.322 5.242 -18.520 1.00 84.62 173 ILE A C 1
ATOM 1396 O O . ILE A 1 173 ? 13.938 6.126 -17.753 1.00 84.62 173 ILE A O 1
ATOM 1400 N N . TYR A 1 174 ? 13.476 4.362 -19.052 1.00 85.31 174 TYR A N 1
ATOM 1401 C CA . TYR A 1 174 ? 12.060 4.308 -18.708 1.00 85.31 174 TYR A CA 1
ATOM 1402 C C . TYR A 1 174 ? 11.806 3.818 -17.272 1.00 85.31 174 TYR A C 1
ATOM 1404 O O . TYR A 1 174 ? 10.971 4.399 -16.574 1.00 85.31 174 TYR A O 1
ATOM 1412 N N . GLN A 1 175 ? 12.543 2.796 -16.820 1.00 90.38 175 GLN A N 1
ATOM 1413 C CA . GLN A 1 175 ? 12.472 2.303 -15.444 1.00 90.38 175 GLN A CA 1
ATOM 1414 C C . GLN A 1 175 ? 12.876 3.426 -14.489 1.00 90.38 175 GLN A C 1
ATOM 1416 O O . GLN A 1 175 ? 12.112 3.763 -13.591 1.00 90.38 175 GLN A O 1
ATOM 1421 N N . LEU A 1 176 ? 13.996 4.104 -14.770 1.00 90.12 176 LEU A N 1
ATOM 1422 C CA . LEU A 1 176 ? 14.480 5.228 -13.967 1.00 90.12 176 LEU A CA 1
ATOM 1423 C C . LEU A 1 176 ? 13.453 6.369 -13.868 1.00 90.12 176 LEU A C 1
ATOM 1425 O O . LEU A 1 176 ? 13.141 6.831 -12.773 1.00 90.12 176 LEU A O 1
ATOM 1429 N N . LYS A 1 177 ? 12.884 6.811 -14.999 1.00 88.69 177 LYS A N 1
ATOM 1430 C CA . LYS A 1 177 ? 11.877 7.889 -15.014 1.00 88.69 177 LYS A CA 1
ATOM 1431 C C . LYS A 1 177 ? 10.608 7.524 -14.244 1.00 88.69 177 LYS A C 1
ATOM 1433 O O . LYS A 1 177 ? 10.048 8.389 -13.575 1.00 88.69 177 LYS A O 1
ATOM 1438 N N . THR A 1 178 ? 10.158 6.273 -14.344 1.00 91.19 178 THR A N 1
ATOM 1439 C CA . THR A 1 178 ? 8.994 5.789 -13.591 1.00 91.19 178 THR A CA 1
ATOM 1440 C C . THR A 1 178 ? 9.305 5.724 -12.099 1.00 91.19 178 THR A C 1
ATOM 1442 O O . THR A 1 178 ? 8.554 6.291 -11.311 1.00 91.19 178 THR A O 1
ATOM 1445 N N . LEU A 1 179 ? 10.434 5.119 -11.718 1.00 93.19 179 LEU A N 1
ATOM 1446 C CA . LEU A 1 179 ? 10.858 4.980 -10.323 1.00 93.19 179 LEU A CA 1
ATOM 1447 C C . LEU A 1 179 ? 10.974 6.338 -9.629 1.00 93.19 179 LEU A C 1
ATOM 1449 O O . LEU A 1 179 ? 10.344 6.542 -8.600 1.00 93.19 179 LEU A O 1
ATOM 1453 N N . ILE A 1 180 ? 11.661 7.307 -10.246 1.00 91.50 180 ILE A N 1
ATOM 1454 C CA . ILE A 1 180 ? 11.788 8.676 -9.713 1.00 91.50 180 ILE A CA 1
ATOM 1455 C C . ILE A 1 180 ? 10.421 9.313 -9.434 1.00 91.50 180 ILE A C 1
ATOM 1457 O O . ILE A 1 180 ? 10.301 10.135 -8.533 1.00 91.50 180 ILE A O 1
ATOM 1461 N N . ARG A 1 181 ? 9.391 8.984 -10.218 1.00 91.38 181 ARG A N 1
ATOM 1462 C CA . ARG A 1 181 ? 8.059 9.573 -10.065 1.00 91.38 181 ARG A CA 1
ATOM 1463 C C . ARG A 1 181 ? 7.206 8.871 -9.009 1.00 91.38 181 ARG A C 1
ATOM 1465 O O . ARG A 1 181 ? 6.347 9.534 -8.447 1.00 91.38 181 ARG A O 1
ATOM 1472 N N . ILE A 1 182 ? 7.420 7.578 -8.753 1.00 91.19 182 ILE A N 1
ATOM 1473 C CA . ILE A 1 182 ? 6.656 6.823 -7.742 1.00 91.19 182 ILE A CA 1
ATOM 1474 C C . ILE A 1 182 ? 7.272 6.888 -6.337 1.00 91.19 182 ILE A C 1
ATOM 1476 O O . ILE A 1 182 ? 6.559 6.630 -5.374 1.00 91.19 182 ILE A O 1
ATOM 1480 N N . VAL A 1 183 ? 8.572 7.195 -6.221 1.00 88.44 183 VAL A N 1
ATOM 1481 C CA . VAL A 1 183 ? 9.271 7.351 -4.925 1.00 88.44 183 VAL A CA 1
ATOM 1482 C C . VAL A 1 183 ? 9.286 8.793 -4.406 1.00 88.44 183 VAL A C 1
ATOM 1484 O O . VAL A 1 183 ? 9.733 9.026 -3.288 1.00 88.44 183 VAL A O 1
ATOM 1487 N N . LYS A 1 184 ? 8.854 9.754 -5.230 1.00 75.81 184 LYS A N 1
ATOM 1488 C CA . LYS A 1 184 ? 8.664 11.159 -4.847 1.00 75.81 184 LYS A CA 1
ATOM 1489 C C . LYS A 1 184 ? 7.317 11.358 -4.175 1.00 75.81 184 LYS A C 1
ATOM 1491 O O . LYS A 1 184 ? 7.288 12.163 -3.224 1.00 75.81 184 LYS A O 1
#

Radius of gyration: 22.11 Å; Cα contacts (8 Å, |Δi|>4): 127; chains: 1; bounding box: 42×24×80 Å

Sequence (184 aa):
TRIAFEVKLQKTSRSTDFRVPQSICTMFNVMVDAKAQSTKLCSMEMGQEHQYHSKIDELIEETVKEMITLLVAKFVTILEGVLAKLSRYDEGTLFSSFLSFTVKAASKYVDVPKPGMDVADAYVTFVRHSQDVLRDKVNEEMYIERLFDQWYTSSMNVVCTWLTDRMDLQLHIYQLKTLIRIVK